Protein AF-A0A1W0XEK7-F1 (afdb_monomer_lite)

Radius of gyration: 34.39 Å; chains: 1; bounding box: 76×119×68 Å

pLDDT: mean 75.07, std 15.11, range [36.06, 97.31]

Sequence (317 aa):
MNHPKKLQPRLPEQSAALQQTMLQWLAVFLAIRNGERDEPGFDAKCADFSDILVDLIDTLPGPKHPASRFHRQRKEAKKTGQRKAEEQEKLDSHFKLEMTTDTVLEAAKDIRIDTSPGPDRVHIVKKKAIRDLSTEIEASIATLAVPPDKIPPLTNELSVHCSPVLKLREEKRKQEFDKWATIRQRGQGVELYQQCPAANGWIYNRHGLLSSEWITGLKMLTNSAAVLELQGRSGNGHLCRSQGFTEIVTLSHVLGKCLKGELHRNSRHDNVEKSIREALRKTGLEVDNEVHCSADIVAIDLGRDLLSIPPSVSRLT

Foldseek 3Di:
DDDPPDDDDDPVVLVVVVVVVVVVLVVVVVCCVPDDPPPVVVVVSVVVVVVVVVVVCVVDPPDPPVVVVVVVVVVVCVVCVVVVPVVVVVVVVVPPPPPDPVNVVVVVVPPPPPPDPDPDPPPPPPVPPPPPVVVVVVVLCVVLVPDPVQQDDCADPVRDGDDSVVSSVVVVVVVVLVVQLPPPAQNPPSVVCVVCVPVVVCLVPVPPHDPVRSVCVVCLNRLVPDALPPPPDDPPDQWDPDPPGRDGGGSCCCVPDVPVNVVVVVVVVVVVVVVVCVVCVVVVDDDDDDDPPPPPCPVPPVDPPVPPDDDDDDDDD

Organism: Hypsibius exemplaris (NCBI:txid2072580)

Structure (mmCIF, N/CA/C/O backbone):
data_AF-A0A1W0XEK7-F1
#
_entry.id   AF-A0A1W0XEK7-F1
#
loop_
_atom_site.group_PDB
_atom_site.id
_atom_site.type_symbol
_atom_site.label_atom_id
_atom_site.label_alt_id
_atom_site.label_comp_id
_atom_site.label_asym_id
_atom_site.label_entity_id
_atom_site.label_seq_id
_atom_site.pdbx_PDB_ins_code
_atom_site.Cartn_x
_atom_site.Cartn_y
_atom_site.Cartn_z
_atom_site.occupancy
_atom_site.B_iso_or_equiv
_atom_site.auth_seq_id
_atom_site.auth_comp_id
_atom_site.auth_asym_id
_atom_site.auth_atom_id
_atom_site.pdbx_PDB_model_num
ATOM 1 N N . MET A 1 1 ? 38.272 27.370 30.540 1.00 43.59 1 MET A N 1
ATOM 2 C CA . MET A 1 1 ? 38.309 28.414 29.493 1.00 43.59 1 MET A CA 1
ATOM 3 C C . MET A 1 1 ? 36.931 28.484 28.850 1.00 43.59 1 MET A C 1
ATOM 5 O O . MET A 1 1 ? 36.504 27.503 28.260 1.00 43.59 1 MET A O 1
ATOM 9 N N . ASN A 1 2 ? 36.195 29.579 29.055 1.00 43.81 2 ASN A N 1
ATOM 10 C CA . ASN A 1 2 ? 34.876 29.786 28.451 1.00 43.81 2 ASN A CA 1
ATOM 11 C C . ASN A 1 2 ? 35.068 30.264 27.009 1.00 43.81 2 ASN A C 1
ATOM 13 O O . ASN A 1 2 ? 35.557 31.371 26.798 1.00 43.81 2 ASN A O 1
ATOM 17 N N . HIS A 1 3 ? 34.686 29.448 26.025 1.00 40.97 3 HIS A N 1
ATOM 18 C CA . HIS A 1 3 ? 34.586 29.925 24.649 1.00 40.97 3 HIS A CA 1
ATOM 19 C C . HIS A 1 3 ? 33.439 30.944 24.563 1.00 40.97 3 HIS A C 1
ATOM 21 O O . HIS A 1 3 ? 32.311 30.610 24.943 1.00 40.97 3 HIS A O 1
ATOM 27 N N . PRO A 1 4 ? 33.686 32.178 24.089 1.00 53.81 4 PRO A N 1
ATOM 28 C CA . PRO A 1 4 ? 32.621 33.147 23.893 1.00 53.81 4 PRO A CA 1
ATOM 29 C C . PRO A 1 4 ? 31.639 32.587 22.860 1.00 53.81 4 PRO A C 1
ATOM 31 O O . PRO A 1 4 ? 31.996 32.345 21.706 1.00 53.81 4 PRO A O 1
ATOM 34 N N . LYS A 1 5 ? 30.393 32.344 23.284 1.00 52.56 5 LYS A N 1
ATOM 35 C CA . LYS A 1 5 ? 29.307 31.967 22.376 1.00 52.56 5 LYS A CA 1
ATOM 36 C C . LYS A 1 5 ? 29.094 33.127 21.405 1.00 52.56 5 LYS A C 1
ATOM 38 O O . LYS A 1 5 ? 28.602 34.177 21.813 1.00 52.56 5 LYS A O 1
ATOM 43 N N . LYS A 1 6 ? 29.463 32.942 20.132 1.00 56.28 6 LYS A N 1
ATOM 44 C CA . LYS A 1 6 ? 29.059 33.850 19.051 1.00 56.28 6 LYS A CA 1
ATOM 45 C C . LYS A 1 6 ? 27.531 33.926 19.068 1.00 56.28 6 LYS A C 1
ATOM 47 O O . LYS A 1 6 ? 26.860 32.910 18.889 1.00 56.28 6 LYS A O 1
ATOM 52 N N . LEU A 1 7 ? 26.994 35.108 19.359 1.00 45.88 7 LEU A N 1
ATOM 53 C CA . LEU A 1 7 ? 25.562 35.384 19.289 1.00 45.88 7 LEU A CA 1
ATOM 54 C C . LEU A 1 7 ? 25.112 35.140 17.846 1.00 45.88 7 LEU A C 1
ATOM 56 O O . LEU A 1 7 ? 25.574 35.821 16.934 1.00 45.88 7 LEU A O 1
ATOM 60 N N . GLN A 1 8 ? 24.258 34.137 17.636 1.00 59.84 8 GLN A N 1
ATOM 61 C CA . GLN A 1 8 ? 23.654 33.915 16.327 1.00 59.84 8 GLN A CA 1
ATOM 62 C C . GLN A 1 8 ? 22.723 35.097 15.995 1.00 59.84 8 GLN A C 1
ATOM 64 O O . GLN A 1 8 ? 22.008 35.564 16.890 1.00 59.84 8 GLN A O 1
ATOM 69 N N . PRO A 1 9 ? 22.728 35.593 14.742 1.00 57.84 9 PRO A N 1
ATOM 70 C CA . PRO A 1 9 ? 21.861 36.691 14.324 1.00 57.84 9 PRO A CA 1
ATOM 71 C C . PRO A 1 9 ? 20.384 36.330 14.510 1.00 57.84 9 PRO A C 1
ATOM 73 O O . PRO A 1 9 ? 20.007 35.154 14.501 1.00 57.84 9 PRO A O 1
ATOM 76 N N . ARG A 1 10 ? 19.532 37.339 14.726 1.00 64.38 10 ARG A N 1
ATOM 77 C CA . ARG A 1 10 ? 18.112 37.105 15.028 1.00 64.38 10 ARG A CA 1
ATOM 78 C C . ARG A 1 10 ? 17.419 36.525 13.787 1.00 64.38 10 ARG A C 1
ATOM 80 O O . ARG A 1 10 ? 17.658 36.977 12.674 1.00 64.38 10 ARG A O 1
ATOM 87 N N . LEU A 1 11 ? 16.510 35.564 13.985 1.00 68.25 11 LEU A N 1
ATOM 88 C CA . LEU A 1 11 ? 15.734 34.877 12.929 1.00 68.25 11 LEU A CA 1
ATOM 89 C C . LEU A 1 11 ? 15.219 35.774 11.771 1.00 68.25 11 LEU A C 1
ATOM 91 O O . LEU A 1 11 ? 15.276 35.333 10.625 1.00 68.25 11 LEU A O 1
ATOM 95 N N . PRO A 1 12 ? 14.725 37.007 12.016 1.00 73.06 12 PRO A N 1
ATOM 96 C CA . PRO A 1 12 ? 14.271 37.893 10.942 1.00 73.06 12 PRO A CA 1
ATOM 97 C C . PRO A 1 12 ? 15.395 38.364 10.005 1.00 73.06 12 PRO A C 1
ATOM 99 O O . PRO A 1 12 ? 15.174 38.491 8.805 1.00 73.06 12 PRO A O 1
ATOM 102 N N . GLU A 1 13 ? 16.603 38.582 10.529 1.00 75.50 13 GLU A N 1
ATOM 103 C CA . GLU A 1 13 ? 17.760 39.056 9.754 1.00 75.50 13 GLU A CA 1
ATOM 104 C C . GLU A 1 13 ? 18.292 37.954 8.829 1.00 75.50 13 GLU A C 1
ATOM 106 O O . GLU A 1 13 ? 18.609 38.213 7.670 1.00 75.50 13 GLU A O 1
ATOM 111 N N . GLN A 1 14 ? 18.300 36.702 9.304 1.00 78.62 14 GLN A N 1
ATOM 112 C CA . GLN A 1 14 ? 18.684 35.536 8.498 1.00 78.62 14 GLN A CA 1
ATOM 113 C C . GLN A 1 14 ? 17.730 35.321 7.314 1.00 78.62 14 GLN A C 1
ATOM 115 O O . GLN A 1 14 ? 18.163 34.996 6.210 1.00 78.62 14 GLN A O 1
ATOM 120 N N . SER A 1 15 ? 16.430 35.557 7.521 1.00 82.12 15 SER A N 1
ATOM 121 C CA . SER A 1 15 ? 15.425 35.429 6.461 1.00 82.12 15 SER A CA 1
ATOM 122 C C . SER A 1 15 ? 15.591 36.480 5.360 1.00 82.12 15 SER A C 1
ATOM 124 O O . SER A 1 15 ? 15.376 36.162 4.193 1.00 82.12 15 SER A O 1
ATOM 126 N N . ALA A 1 16 ? 15.955 37.718 5.709 1.00 87.06 16 ALA A N 1
ATOM 127 C CA . ALA A 1 16 ? 16.141 38.791 4.731 1.00 87.06 16 ALA A CA 1
ATOM 128 C C . ALA A 1 16 ? 17.399 38.571 3.876 1.00 87.06 16 ALA A C 1
ATOM 130 O O . ALA A 1 16 ? 17.344 38.704 2.654 1.00 87.06 16 ALA A O 1
ATOM 131 N N . ALA A 1 17 ? 18.507 38.161 4.505 1.00 87.00 17 ALA A N 1
ATOM 132 C CA . ALA A 1 17 ? 19.747 37.838 3.800 1.00 87.00 17 ALA A CA 1
ATOM 133 C C . ALA A 1 17 ? 19.546 36.687 2.801 1.00 87.00 17 ALA A C 1
ATOM 135 O O . ALA A 1 17 ? 19.917 36.805 1.636 1.00 87.00 17 ALA A O 1
ATOM 136 N N . LEU A 1 18 ? 18.862 35.618 3.222 1.00 88.50 18 LEU A N 1
ATOM 137 C CA . LEU A 1 18 ? 18.515 34.497 2.350 1.00 88.50 18 LEU A CA 1
ATOM 138 C C . LEU A 1 18 ? 17.671 34.935 1.146 1.00 88.50 18 LEU A C 1
ATOM 140 O O . LEU A 1 18 ? 17.948 34.543 0.013 1.00 88.50 18 LEU A O 1
ATOM 144 N N . GLN A 1 19 ? 16.630 35.739 1.383 1.00 89.88 19 GLN A N 1
ATOM 145 C CA . GLN A 1 19 ? 15.774 36.247 0.309 1.00 89.88 19 GLN A CA 1
ATOM 146 C C . GLN A 1 19 ? 16.577 37.061 -0.707 1.00 89.88 19 GLN A C 1
ATOM 148 O O . GLN A 1 19 ? 16.390 36.891 -1.911 1.00 89.88 19 GLN A O 1
ATOM 153 N N . GLN A 1 20 ? 17.505 37.893 -0.235 1.00 93.75 20 GLN A N 1
ATOM 154 C CA . GLN A 1 20 ? 18.387 38.664 -1.103 1.00 93.75 20 GLN A CA 1
ATOM 155 C C . GLN A 1 20 ? 19.294 37.756 -1.947 1.00 93.75 20 GLN A C 1
ATOM 157 O O . GLN A 1 20 ? 19.396 37.965 -3.155 1.00 93.75 20 GLN A O 1
ATOM 162 N N . THR A 1 21 ? 19.886 36.714 -1.355 1.00 93.44 21 THR A N 1
ATOM 163 C CA . THR A 1 21 ? 20.699 35.725 -2.083 1.00 93.44 21 THR A CA 1
ATOM 164 C C . THR A 1 21 ? 19.886 34.997 -3.157 1.00 93.44 21 THR A C 1
ATOM 166 O O . THR A 1 21 ? 20.348 34.852 -4.287 1.00 93.44 21 THR A O 1
ATOM 169 N N . MET A 1 22 ? 18.649 34.585 -2.860 1.00 94.00 22 MET A N 1
ATOM 170 C CA . MET A 1 22 ? 17.784 33.918 -3.846 1.00 94.00 22 MET A CA 1
ATOM 171 C C . MET A 1 22 ? 17.390 34.845 -5.004 1.00 94.00 22 MET A C 1
ATOM 173 O O . MET A 1 22 ? 17.360 34.415 -6.156 1.00 94.00 22 MET A O 1
ATOM 177 N N . LEU A 1 23 ? 17.130 36.127 -4.725 1.00 94.06 23 LEU A N 1
ATOM 178 C CA . LEU A 1 23 ? 16.836 37.121 -5.762 1.00 94.06 23 LEU A CA 1
ATOM 179 C C . LEU A 1 23 ? 18.042 37.387 -6.673 1.00 94.06 23 LEU A C 1
ATOM 181 O O . LEU A 1 23 ? 17.865 37.554 -7.880 1.00 94.06 23 LEU A O 1
ATOM 185 N N . GLN A 1 24 ? 19.260 37.385 -6.124 1.00 94.50 24 GLN A N 1
ATOM 186 C CA . GLN A 1 24 ? 20.486 37.503 -6.918 1.00 94.50 24 GLN A CA 1
ATOM 187 C C . GLN A 1 24 ? 20.640 36.324 -7.886 1.00 94.50 24 GLN A C 1
ATOM 189 O O . GLN A 1 24 ? 20.859 36.539 -9.076 1.00 94.50 24 GLN A O 1
ATOM 194 N N . TRP A 1 25 ? 20.444 35.089 -7.415 1.00 94.81 25 TRP A N 1
ATOM 195 C CA . TRP A 1 25 ? 20.506 33.899 -8.271 1.00 94.81 25 TRP A CA 1
ATOM 196 C C . TRP A 1 25 ? 19.419 33.875 -9.343 1.00 94.81 25 TRP A C 1
ATOM 198 O O . TRP A 1 25 ? 19.691 33.533 -10.492 1.00 94.81 25 TRP A O 1
ATOM 208 N N . LEU A 1 26 ? 18.205 34.316 -9.011 1.00 94.06 26 LEU A N 1
ATOM 209 C CA . LEU A 1 26 ? 17.139 34.473 -9.997 1.00 94.06 26 LEU A CA 1
ATOM 210 C C . LEU A 1 26 ? 17.545 35.441 -11.119 1.00 94.06 26 LEU A C 1
ATOM 212 O O . LEU A 1 26 ? 17.323 35.142 -12.291 1.00 94.06 26 LEU A O 1
ATOM 216 N N . ALA A 1 27 ? 18.163 36.576 -10.780 1.00 94.19 27 ALA A N 1
ATOM 217 C CA . ALA A 1 27 ? 18.651 37.529 -11.773 1.00 94.19 27 ALA A CA 1
ATOM 218 C C . ALA A 1 27 ? 19.738 36.917 -12.677 1.00 94.19 27 ALA A C 1
ATOM 220 O O . ALA A 1 27 ? 19.690 37.115 -13.890 1.00 94.19 27 ALA A O 1
ATOM 221 N N . VAL A 1 28 ? 20.658 36.123 -12.113 1.00 93.75 28 VAL A N 1
ATOM 222 C CA . VAL A 1 28 ? 21.690 35.392 -12.874 1.00 93.75 28 VAL A CA 1
ATOM 223 C C . VAL A 1 28 ? 21.052 34.432 -13.883 1.00 93.75 28 VAL A C 1
ATOM 225 O O . VAL A 1 28 ? 21.372 34.489 -15.069 1.00 93.75 28 VAL A O 1
ATOM 228 N N . PHE A 1 29 ? 20.097 33.600 -13.459 1.00 94.50 29 PHE A N 1
ATOM 229 C CA . PHE A 1 29 ? 19.440 32.651 -14.365 1.00 94.50 29 PHE A CA 1
ATOM 230 C C . PHE A 1 29 ? 18.568 33.337 -15.422 1.00 94.50 29 PHE A C 1
ATOM 232 O O . PHE A 1 29 ? 18.502 32.873 -16.561 1.00 94.50 29 PHE A O 1
ATOM 239 N N . LEU A 1 30 ? 17.929 34.462 -15.089 1.00 92.62 30 LEU A N 1
ATOM 240 C CA . LEU A 1 30 ? 17.187 35.261 -16.066 1.00 92.62 30 LEU A CA 1
ATOM 241 C C . LEU A 1 30 ? 18.111 35.908 -17.103 1.00 92.62 30 LEU A C 1
ATOM 243 O O . LEU A 1 30 ? 17.742 35.957 -18.275 1.00 92.62 30 LEU A O 1
ATOM 247 N N . ALA A 1 31 ? 19.298 36.369 -16.702 1.00 92.12 31 ALA A N 1
ATOM 248 C CA . ALA A 1 31 ? 20.290 36.911 -17.624 1.00 92.12 31 ALA A CA 1
ATOM 249 C C . ALA A 1 31 ? 20.783 35.840 -18.610 1.00 92.12 31 ALA A C 1
ATOM 251 O O . ALA A 1 31 ? 20.798 36.097 -19.810 1.00 92.12 31 ALA A O 1
ATOM 252 N N . ILE A 1 32 ? 21.081 34.626 -18.129 1.00 91.44 32 ILE A N 1
ATOM 253 C CA . ILE A 1 32 ? 21.475 33.496 -18.990 1.00 91.44 32 ILE A CA 1
ATOM 254 C C . ILE A 1 32 ? 20.337 33.119 -19.945 1.00 91.44 32 ILE A C 1
ATOM 256 O O . ILE A 1 32 ? 20.557 32.948 -21.139 1.00 91.44 32 ILE A O 1
ATOM 260 N N . ARG A 1 33 ? 19.097 33.049 -19.443 1.00 90.81 33 ARG A N 1
ATOM 261 C CA . ARG A 1 33 ? 17.920 32.722 -20.262 1.00 90.81 33 ARG A CA 1
ATOM 262 C C . ARG A 1 33 ? 17.683 33.729 -21.390 1.00 90.81 33 ARG A C 1
ATOM 264 O O . ARG A 1 33 ? 17.186 33.346 -22.445 1.00 90.81 33 ARG A O 1
ATOM 271 N N . ASN A 1 34 ? 17.965 35.005 -21.138 1.00 92.25 34 ASN A N 1
ATOM 272 C CA . ASN A 1 34 ? 17.708 36.092 -22.080 1.00 92.25 34 ASN A CA 1
ATOM 273 C C . ASN A 1 34 ? 18.925 36.420 -22.979 1.00 92.25 34 ASN A C 1
ATOM 275 O O . ASN A 1 34 ? 18.784 37.252 -23.873 1.00 92.25 34 ASN A O 1
ATOM 279 N N . GLY A 1 35 ? 20.098 35.821 -22.736 1.00 91.25 35 GLY A N 1
ATOM 280 C CA . GLY A 1 35 ? 21.327 36.014 -23.517 1.00 91.25 35 GLY A CA 1
ATOM 281 C C . GLY A 1 35 ? 21.533 34.974 -24.627 1.00 91.25 35 GLY A C 1
ATOM 282 O O . GLY A 1 35 ? 20.675 34.128 -24.879 1.00 91.25 35 GLY A O 1
ATOM 283 N N . GLU A 1 36 ? 22.689 35.030 -25.301 1.00 78.44 36 GLU A N 1
ATOM 284 C CA . GLU A 1 36 ? 23.139 33.939 -26.180 1.00 78.44 36 GLU A CA 1
ATOM 285 C C . GLU A 1 36 ? 23.401 32.671 -25.351 1.00 78.44 36 GLU A C 1
ATOM 287 O O . GLU A 1 36 ? 23.914 32.746 -24.233 1.00 78.44 36 GLU A O 1
ATOM 292 N N . ARG A 1 37 ? 23.019 31.498 -25.877 1.00 80.19 37 ARG A N 1
ATOM 293 C CA . ARG A 1 37 ? 23.151 30.222 -25.157 1.00 80.19 37 ARG A CA 1
ATOM 294 C C . ARG A 1 37 ? 24.620 29.842 -24.962 1.00 80.19 37 ARG A C 1
ATOM 296 O O . ARG A 1 37 ? 25.245 29.300 -25.869 1.00 80.19 37 ARG A O 1
ATOM 303 N N . ASP A 1 38 ? 25.113 30.053 -23.750 1.00 89.56 38 ASP A N 1
ATOM 304 C CA . ASP A 1 38 ? 26.373 29.514 -23.237 1.00 89.56 38 ASP A CA 1
ATOM 305 C C . ASP A 1 38 ? 26.075 28.324 -22.308 1.00 89.56 38 ASP A C 1
ATOM 307 O O . ASP A 1 38 ? 25.922 28.478 -21.095 1.00 89.56 38 ASP A O 1
ATOM 311 N N . GLU A 1 39 ? 25.911 27.135 -22.897 1.00 85.50 39 GLU A N 1
ATOM 312 C CA . GLU A 1 39 ? 25.608 25.897 -22.155 1.00 85.50 39 GLU A CA 1
ATOM 313 C C . GLU A 1 39 ? 26.704 25.567 -21.106 1.00 85.50 39 GLU A C 1
ATOM 315 O O . GLU A 1 39 ? 26.348 25.319 -19.953 1.00 85.50 39 GLU A O 1
ATOM 320 N N . PRO A 1 40 ? 28.024 25.658 -21.408 1.00 89.00 40 PRO A N 1
ATOM 321 C CA . PRO A 1 40 ? 29.069 25.471 -20.393 1.00 89.00 40 PRO A CA 1
ATOM 322 C C . PRO A 1 40 ? 28.999 26.478 -19.235 1.00 89.00 40 PRO A C 1
ATOM 324 O O . PRO A 1 40 ? 29.203 26.110 -18.075 1.00 89.00 40 PRO A O 1
ATOM 327 N N . GLY A 1 41 ? 28.704 27.749 -19.531 1.00 91.50 41 GLY A N 1
ATOM 328 C CA . GLY A 1 41 ? 28.530 28.783 -18.511 1.00 91.50 41 GLY A CA 1
ATOM 329 C C . GLY A 1 41 ? 27.314 28.539 -17.614 1.00 91.50 41 GLY A C 1
ATOM 330 O O . GLY A 1 41 ? 27.369 28.805 -16.409 1.00 91.50 41 GLY A O 1
ATOM 331 N N . PHE A 1 42 ? 26.231 27.990 -18.171 1.00 92.50 42 PHE A N 1
ATOM 332 C CA . PHE A 1 42 ? 25.038 27.617 -17.414 1.00 92.50 42 PHE A CA 1
ATOM 333 C C . PHE A 1 42 ? 25.319 26.485 -16.422 1.00 92.50 42 PHE A C 1
ATOM 335 O O . PHE A 1 42 ? 25.001 26.628 -15.239 1.00 92.50 42 PHE A O 1
ATOM 342 N N . ASP A 1 43 ? 25.976 25.413 -16.865 1.00 91.62 43 ASP A N 1
ATOM 343 C CA . ASP A 1 43 ? 26.290 24.264 -16.010 1.00 91.62 43 ASP A CA 1
ATOM 344 C C . ASP A 1 43 ? 27.182 24.659 -14.825 1.00 91.62 43 ASP A C 1
ATOM 346 O O . ASP A 1 43 ? 26.916 24.271 -13.683 1.00 91.62 43 ASP A O 1
ATOM 350 N N . ALA A 1 44 ? 28.189 25.508 -15.062 1.00 94.88 44 ALA A N 1
ATOM 351 C CA . ALA A 1 44 ? 29.032 26.049 -13.998 1.00 94.88 44 ALA A CA 1
ATOM 352 C C . ALA A 1 44 ? 28.216 26.854 -12.968 1.00 94.88 44 ALA A C 1
ATOM 354 O O . ALA A 1 44 ? 28.423 26.720 -11.763 1.00 94.88 44 ALA A O 1
ATOM 355 N N . LYS A 1 45 ? 27.231 27.645 -13.416 1.00 95.38 45 LYS A N 1
ATOM 356 C CA . LYS A 1 45 ? 26.353 28.410 -12.515 1.00 95.38 45 LYS A CA 1
ATOM 357 C C . LYS A 1 45 ? 25.344 27.545 -11.772 1.00 95.38 45 LYS A C 1
ATOM 359 O O . LYS A 1 45 ? 24.993 27.872 -10.639 1.00 95.38 45 LYS A O 1
ATOM 364 N N . CYS A 1 46 ? 24.902 26.439 -12.361 1.00 94.62 46 CYS A N 1
ATOM 365 C CA . CYS A 1 46 ? 24.103 25.441 -11.659 1.00 94.62 46 CYS A CA 1
ATOM 366 C C . CYS A 1 46 ? 24.899 24.750 -10.546 1.00 94.62 46 CYS A C 1
ATOM 368 O O . CYS A 1 46 ? 24.343 24.538 -9.467 1.00 94.62 46 CYS A O 1
ATOM 370 N N . ALA A 1 47 ? 26.181 24.450 -10.776 1.00 94.00 47 ALA A N 1
ATOM 371 C CA . ALA A 1 47 ? 27.065 23.908 -9.746 1.00 94.00 47 ALA A CA 1
ATOM 372 C C . ALA A 1 47 ? 27.258 24.906 -8.589 1.00 94.00 47 ALA A C 1
ATOM 374 O O . ALA A 1 47 ? 26.941 24.567 -7.450 1.00 94.00 47 ALA A O 1
ATOM 375 N N . ASP A 1 48 ? 27.629 26.158 -8.893 1.00 95.88 48 ASP A N 1
ATOM 376 C CA . ASP A 1 48 ? 27.776 27.231 -7.895 1.00 95.88 48 ASP A CA 1
ATOM 377 C C . ASP A 1 48 ? 26.497 27.403 -7.043 1.00 95.88 48 ASP A C 1
ATOM 379 O O . ASP A 1 48 ? 26.545 27.568 -5.821 1.00 95.88 48 ASP A O 1
ATOM 383 N N . PHE A 1 49 ? 25.323 27.368 -7.685 1.00 96.12 49 PHE A N 1
ATOM 384 C CA . PHE A 1 49 ? 24.041 27.494 -6.994 1.00 96.12 49 PHE A CA 1
ATOM 385 C C . PHE A 1 49 ? 23.748 26.290 -6.092 1.00 96.12 49 PHE A C 1
ATOM 387 O O . PHE A 1 49 ? 23.239 26.462 -4.983 1.00 96.12 49 PHE A O 1
ATOM 394 N N . SER A 1 50 ? 24.073 25.079 -6.549 1.00 93.81 50 SER A N 1
ATOM 395 C CA . SER A 1 50 ? 23.900 23.855 -5.767 1.00 93.81 50 SER A CA 1
ATOM 396 C C . SER A 1 50 ? 24.744 23.877 -4.493 1.00 93.81 50 SER A C 1
ATOM 398 O O . SER A 1 50 ? 24.223 23.549 -3.427 1.00 93.81 50 SER A O 1
ATOM 400 N N . ASP A 1 51 ? 26.001 24.310 -4.575 1.00 92.56 51 ASP A N 1
ATOM 401 C CA . ASP A 1 51 ? 26.890 24.405 -3.411 1.00 92.56 51 ASP A CA 1
ATOM 402 C C . ASP A 1 51 ? 26.335 25.384 -2.366 1.00 92.56 51 ASP A C 1
ATOM 404 O O . ASP A 1 51 ? 26.250 25.068 -1.178 1.00 92.56 51 ASP A O 1
ATOM 408 N N . ILE A 1 52 ? 25.812 26.529 -2.816 1.00 93.12 52 ILE A N 1
ATOM 409 C CA . ILE A 1 52 ? 25.147 27.496 -1.933 1.00 93.12 52 ILE A CA 1
ATOM 410 C C . ILE A 1 52 ? 23.881 26.911 -1.301 1.00 93.12 52 ILE A C 1
ATOM 412 O O . ILE A 1 52 ? 23.596 27.190 -0.138 1.00 93.12 52 ILE A O 1
ATOM 416 N N . LEU A 1 53 ? 23.099 26.104 -2.025 1.00 88.00 53 LEU A N 1
ATOM 417 C CA . LEU A 1 53 ? 21.922 25.453 -1.444 1.00 88.00 53 LEU A CA 1
ATOM 418 C C . LEU A 1 53 ? 22.299 24.456 -0.345 1.00 88.00 53 LEU A C 1
ATOM 420 O O . LEU A 1 53 ? 21.578 24.373 0.650 1.00 88.00 53 LEU A O 1
ATOM 424 N N . VAL A 1 54 ? 23.410 23.733 -0.499 1.00 87.12 54 VAL A N 1
ATOM 425 C CA . VAL A 1 54 ? 23.921 22.820 0.532 1.00 87.12 54 VAL A CA 1
ATOM 426 C C . VAL A 1 54 ? 24.296 23.598 1.792 1.00 87.12 54 VAL A C 1
ATOM 428 O O . VAL A 1 54 ? 23.801 23.266 2.869 1.00 87.12 54 VAL A O 1
ATOM 431 N N . ASP A 1 55 ? 25.048 24.691 1.653 1.00 86.19 55 ASP A N 1
ATOM 432 C CA . ASP A 1 55 ? 25.406 25.558 2.784 1.00 86.19 55 ASP A CA 1
ATOM 433 C C . ASP A 1 55 ? 24.166 26.185 3.444 1.00 86.19 55 ASP A C 1
ATOM 435 O O . ASP A 1 55 ? 24.078 26.333 4.667 1.00 86.19 55 ASP A O 1
ATOM 439 N N . LEU A 1 56 ? 23.158 26.536 2.641 1.00 84.62 56 LEU A N 1
ATOM 440 C CA . LEU A 1 56 ? 21.923 27.126 3.140 1.00 84.62 56 LEU A CA 1
ATOM 441 C C . LEU A 1 56 ? 21.059 26.129 3.914 1.00 84.62 56 LEU A C 1
ATOM 443 O O . LEU A 1 56 ? 20.437 26.539 4.894 1.00 84.62 56 LEU A O 1
ATOM 447 N N . ILE A 1 57 ? 21.032 24.846 3.542 1.00 80.44 57 ILE A N 1
ATOM 448 C CA . ILE A 1 57 ? 20.254 23.814 4.252 1.00 80.44 57 ILE A CA 1
ATOM 449 C C . ILE A 1 57 ? 20.626 23.762 5.740 1.00 80.44 57 ILE A C 1
ATOM 451 O O . ILE A 1 57 ? 19.730 23.642 6.579 1.00 80.44 57 ILE A O 1
ATOM 455 N N . ASP A 1 58 ? 21.905 23.939 6.068 1.00 76.06 58 ASP A N 1
ATOM 456 C CA . ASP A 1 58 ? 22.393 23.915 7.451 1.00 76.06 58 ASP A CA 1
ATOM 457 C C . ASP A 1 58 ? 22.100 25.213 8.224 1.00 76.06 58 ASP A C 1
ATOM 459 O O . ASP A 1 58 ? 22.049 25.215 9.458 1.00 76.06 58 ASP A O 1
ATOM 463 N N . THR A 1 59 ? 21.873 26.325 7.519 1.00 76.44 59 THR A N 1
ATOM 464 C CA . THR A 1 59 ? 21.530 27.627 8.127 1.00 76.44 59 THR A CA 1
ATOM 465 C C . THR A 1 59 ? 20.029 27.856 8.263 1.00 76.44 59 THR A C 1
ATOM 467 O O . THR A 1 59 ? 19.592 28.662 9.091 1.00 76.44 59 THR A O 1
ATOM 470 N N . LEU A 1 60 ? 19.220 27.148 7.474 1.00 76.12 60 LEU A N 1
ATOM 471 C CA . LEU A 1 60 ? 17.775 27.245 7.546 1.00 76.12 60 LEU A CA 1
ATOM 472 C C . LEU A 1 60 ? 17.280 26.672 8.878 1.00 76.12 60 LEU A C 1
ATOM 474 O O . LEU A 1 60 ? 17.725 25.606 9.308 1.00 76.12 60 LEU A O 1
ATOM 478 N N . PRO A 1 61 ? 16.311 27.328 9.544 1.00 72.25 61 PRO A N 1
ATOM 479 C CA . PRO A 1 61 ? 15.659 26.727 10.691 1.00 72.25 61 PRO A CA 1
ATOM 480 C C . PRO A 1 61 ? 14.989 25.441 10.210 1.00 72.25 61 PRO A C 1
ATOM 482 O O . PRO A 1 61 ? 13.973 25.488 9.512 1.00 72.25 61 PRO A O 1
ATOM 485 N N . GLY A 1 62 ? 15.590 24.300 10.563 1.00 68.06 62 GLY A N 1
ATOM 486 C CA . GLY A 1 62 ? 15.126 22.990 10.133 1.00 68.06 62 GLY A CA 1
ATOM 487 C C . GLY A 1 62 ? 13.622 22.833 10.374 1.00 68.06 62 GLY A C 1
ATOM 488 O O . GLY A 1 62 ? 13.072 23.453 11.299 1.00 68.06 62 GLY A O 1
ATOM 489 N N . PRO A 1 63 ? 12.926 22.030 9.550 1.00 62.53 63 PRO A N 1
ATOM 490 C CA . PRO A 1 63 ? 11.485 21.865 9.648 1.00 62.53 63 PRO A CA 1
ATOM 491 C C . PRO A 1 63 ? 11.125 21.554 11.097 1.00 62.53 63 PRO A C 1
ATOM 493 O O . PRO A 1 63 ? 11.556 20.541 11.652 1.00 62.53 63 PRO A O 1
ATOM 496 N N . LYS A 1 64 ? 10.375 22.467 11.736 1.00 59.41 64 LYS A N 1
ATOM 497 C CA . LYS A 1 64 ? 9.970 22.306 13.135 1.00 59.41 64 LYS A CA 1
ATOM 498 C C . LYS A 1 64 ? 9.358 20.924 13.261 1.00 59.41 64 LYS A C 1
ATOM 500 O O . LYS A 1 64 ? 8.329 20.665 12.635 1.00 59.41 64 LYS A O 1
ATOM 505 N N . HIS A 1 65 ? 10.008 20.053 14.037 1.00 52.94 65 HIS A N 1
ATOM 506 C CA . HIS A 1 65 ? 9.637 18.647 14.134 1.00 52.94 65 HIS A CA 1
ATOM 507 C C . HIS A 1 65 ? 8.112 18.551 14.294 1.00 52.94 65 HIS A C 1
ATOM 509 O O . HIS A 1 65 ? 7.584 19.214 15.198 1.00 52.94 65 HIS A O 1
ATOM 515 N N . PRO A 1 66 ? 7.387 17.790 13.451 1.00 60.78 66 PRO A N 1
ATOM 516 C CA . PRO A 1 66 ? 5.925 17.812 13.421 1.00 60.78 66 PRO A CA 1
ATOM 517 C C . PRO A 1 66 ? 5.327 17.590 14.813 1.00 60.78 66 PRO A C 1
ATOM 519 O O . PRO A 1 66 ? 4.354 18.237 15.193 1.00 60.78 66 PRO A O 1
ATOM 522 N N . ALA A 1 67 ? 5.978 16.752 15.628 1.00 62.16 67 ALA A N 1
ATOM 523 C CA . ALA A 1 67 ? 5.572 16.517 17.011 1.00 62.16 67 ALA A CA 1
ATOM 524 C C . ALA A 1 67 ? 5.586 17.777 17.891 1.00 62.16 67 ALA A C 1
ATOM 526 O O . ALA A 1 67 ? 4.729 17.891 18.754 1.00 62.16 67 ALA A O 1
ATOM 527 N N . SER A 1 68 ? 6.484 18.745 17.676 1.00 63.19 68 SER A N 1
ATOM 528 C CA . SER A 1 68 ? 6.476 20.018 18.414 1.00 63.19 68 SER A CA 1
ATOM 529 C C . SER A 1 68 ? 5.257 20.872 18.053 1.00 63.19 68 SER A C 1
ATOM 531 O O . SER A 1 68 ? 4.619 21.435 18.941 1.00 63.19 68 SER A O 1
ATOM 533 N N . ARG A 1 69 ? 4.865 20.892 16.769 1.00 67.81 69 ARG A N 1
ATOM 534 C CA . ARG A 1 69 ? 3.646 21.560 16.292 1.00 67.81 69 ARG A CA 1
ATOM 535 C C . ARG A 1 69 ? 2.408 20.896 16.886 1.00 67.81 69 ARG A C 1
ATOM 537 O O . ARG A 1 69 ? 1.587 21.593 17.471 1.00 67.81 69 ARG A O 1
ATOM 544 N N . PHE A 1 70 ? 2.305 19.568 16.818 1.00 68.69 70 PHE A N 1
ATOM 545 C CA . PHE A 1 70 ? 1.181 18.831 17.408 1.00 68.69 70 PHE A CA 1
ATOM 546 C C . PHE A 1 70 ? 1.158 18.920 18.938 1.00 68.69 70 PHE A C 1
ATOM 548 O O . PHE A 1 70 ? 0.087 19.002 19.532 1.00 68.69 70 PHE A O 1
ATOM 555 N N . HIS A 1 71 ? 2.315 18.961 19.600 1.00 71.31 71 HIS A N 1
ATOM 556 C CA . HIS A 1 71 ? 2.400 19.168 21.043 1.00 71.31 71 HIS A CA 1
ATOM 557 C C . HIS A 1 71 ? 1.940 20.581 21.424 1.00 71.31 71 HIS A C 1
ATOM 559 O O . HIS A 1 71 ? 1.200 20.736 22.401 1.00 71.31 71 HIS A O 1
ATOM 565 N N . ARG A 1 72 ? 2.337 21.607 20.662 1.00 74.38 72 ARG A N 1
ATOM 566 C CA . ARG A 1 72 ? 1.882 22.985 20.877 1.00 74.38 72 ARG A CA 1
ATOM 567 C C . ARG A 1 72 ? 0.379 23.103 20.645 1.00 74.38 72 ARG A C 1
ATOM 569 O O . ARG A 1 72 ? -0.317 23.572 21.535 1.00 74.38 72 ARG A O 1
ATOM 576 N N . GLN A 1 73 ? -0.124 22.542 19.545 1.00 74.62 73 GLN A N 1
ATOM 577 C CA . GLN A 1 73 ? -1.555 22.475 19.239 1.00 74.62 73 GLN A CA 1
ATOM 578 C C . GLN A 1 73 ? -2.347 21.715 20.309 1.00 74.62 73 GLN A C 1
ATOM 580 O O . GLN A 1 73 ? -3.423 22.155 20.683 1.00 74.62 73 GLN A O 1
ATOM 585 N N . ARG A 1 74 ? -1.821 20.619 20.876 1.00 74.81 74 ARG A N 1
ATOM 586 C CA . ARG A 1 74 ? -2.460 19.918 22.007 1.00 74.81 74 ARG A CA 1
ATOM 587 C C . ARG A 1 74 ? -2.458 20.751 23.289 1.00 74.81 74 ARG A C 1
ATOM 589 O O . ARG A 1 74 ? -3.426 20.695 24.040 1.00 74.81 74 ARG A O 1
ATOM 596 N N . LYS A 1 75 ? -1.393 21.513 23.561 1.00 75.94 75 LYS A N 1
ATOM 597 C CA . LYS A 1 75 ? -1.333 22.431 24.714 1.00 75.94 75 LYS A CA 1
ATOM 598 C C . LYS A 1 75 ? -2.297 23.610 24.550 1.00 75.94 75 LYS A C 1
ATOM 600 O O . LYS A 1 75 ? -2.961 23.974 25.514 1.00 75.94 75 LYS A O 1
ATOM 605 N N . GLU A 1 76 ? -2.393 24.167 23.347 1.00 73.44 76 GLU A N 1
ATOM 606 C CA . GLU A 1 76 ? -3.336 25.233 22.997 1.00 73.44 76 GLU A CA 1
ATOM 607 C C . GLU A 1 76 ? -4.782 24.707 23.050 1.00 73.44 76 GLU A C 1
ATOM 609 O O . GLU A 1 76 ? -5.602 25.277 23.758 1.00 73.44 76 GLU A O 1
ATOM 614 N N . ALA A 1 77 ? -5.070 23.542 22.459 1.00 68.62 77 ALA A N 1
ATOM 615 C CA . ALA A 1 77 ? -6.392 22.911 22.492 1.00 68.62 77 ALA A CA 1
ATOM 616 C C . ALA A 1 77 ? -6.853 22.525 23.908 1.00 68.62 77 ALA A C 1
ATOM 618 O O . ALA A 1 77 ? -8.039 22.631 24.207 1.00 68.62 77 ALA A O 1
ATOM 619 N N . LYS A 1 78 ? -5.935 22.133 24.806 1.00 68.00 78 LYS A N 1
ATOM 620 C CA . LYS A 1 78 ? -6.255 21.916 26.228 1.00 68.00 78 LYS A CA 1
ATOM 621 C C . LYS A 1 78 ? -6.648 23.208 26.953 1.00 68.00 78 LYS A C 1
ATOM 623 O O . LYS A 1 78 ? -7.451 23.138 27.873 1.00 68.00 78 LYS A O 1
ATOM 628 N N . LYS A 1 79 ? -6.129 24.371 26.540 1.00 61.69 79 LYS A N 1
ATOM 629 C CA . LYS A 1 79 ? -6.563 25.677 27.067 1.00 61.69 79 LYS A CA 1
ATOM 630 C C . LYS A 1 79 ? -7.918 26.117 26.503 1.00 61.69 79 LYS A C 1
ATOM 632 O O . LYS A 1 79 ? -8.655 26.804 27.195 1.00 61.69 79 LYS A O 1
ATOM 637 N N . THR A 1 80 ? -8.257 25.720 25.277 1.00 55.31 80 THR A N 1
ATOM 638 C CA . THR A 1 80 ? -9.520 26.100 24.613 1.00 55.31 80 THR A CA 1
ATOM 639 C C . THR A 1 80 ? -10.665 25.103 24.843 1.00 55.31 80 THR A C 1
ATOM 641 O O . THR A 1 80 ? -11.798 25.375 24.460 1.00 55.31 80 THR A O 1
ATOM 644 N N . GLY A 1 81 ? -10.396 23.950 25.466 1.00 52.69 81 GLY A N 1
ATOM 645 C CA . GLY A 1 81 ? -11.341 22.833 25.599 1.00 52.69 81 GLY A CA 1
ATOM 646 C C . GLY A 1 81 ? -12.634 23.131 26.368 1.00 52.69 81 GLY A C 1
ATOM 647 O O . GLY A 1 81 ? -13.617 22.439 26.145 1.00 52.69 81 GLY A O 1
ATOM 648 N N . GLN A 1 82 ? -12.679 24.175 27.201 1.00 53.25 82 GLN A N 1
ATOM 649 C CA . GLN A 1 82 ? -13.913 24.596 27.882 1.00 53.25 82 GLN A CA 1
ATOM 650 C C . GLN A 1 82 ? -14.840 25.477 27.025 1.00 53.25 82 GLN A C 1
ATOM 652 O O . GLN A 1 82 ? -15.990 25.652 27.397 1.00 53.25 82 GLN A O 1
ATOM 657 N N . ARG A 1 83 ? -14.391 25.999 25.871 1.00 52.47 83 ARG A N 1
ATOM 658 C CA . ARG A 1 83 ? -15.218 26.854 24.990 1.00 52.47 83 ARG A CA 1
ATOM 659 C C . ARG A 1 83 ? -15.950 26.107 23.867 1.00 52.47 83 ARG A C 1
ATOM 661 O O . ARG A 1 83 ? -16.803 26.692 23.217 1.00 52.47 83 ARG A O 1
ATOM 668 N N . LYS A 1 84 ? -15.626 24.833 23.618 1.00 58.62 84 LYS A N 1
ATOM 669 C CA . LYS A 1 84 ? -16.018 24.150 22.371 1.00 58.62 84 LYS A CA 1
ATOM 670 C C . LYS A 1 84 ? -17.401 23.501 22.354 1.00 58.62 84 LYS A C 1
ATOM 672 O O . LYS A 1 84 ? -17.873 23.222 21.264 1.00 58.62 84 LYS A O 1
ATOM 677 N N . ALA A 1 85 ? -18.046 23.258 23.494 1.00 64.69 85 ALA A N 1
ATOM 678 C CA . ALA A 1 85 ? -19.369 22.624 23.480 1.00 64.69 85 ALA A CA 1
ATOM 679 C C . ALA A 1 85 ? -20.437 23.566 22.889 1.00 64.69 85 ALA A C 1
ATOM 681 O O . ALA A 1 85 ? -21.107 23.198 21.932 1.00 64.69 85 ALA A O 1
ATOM 682 N N . GLU A 1 86 ? -20.502 24.814 23.365 1.00 67.38 86 GLU A N 1
ATOM 683 C CA . GLU A 1 86 ? -21.459 25.819 22.866 1.00 67.38 86 GLU A CA 1
ATOM 684 C C . GLU A 1 86 ? -21.153 26.284 21.434 1.00 67.38 86 GLU A C 1
ATOM 686 O O . GLU A 1 86 ? -22.054 26.605 20.661 1.00 67.38 86 GLU A O 1
ATOM 691 N N . GLU A 1 87 ? -19.872 26.339 21.060 1.00 69.19 87 GLU A N 1
ATOM 692 C CA . GLU A 1 87 ? -19.461 26.767 19.719 1.00 69.19 87 GLU A CA 1
ATOM 693 C C . GLU A 1 87 ? -19.722 25.669 18.675 1.00 69.19 87 GLU A C 1
ATOM 695 O O . GLU A 1 87 ? -20.127 25.974 17.555 1.00 69.19 87 GLU A O 1
ATOM 700 N N . GLN A 1 88 ? -19.570 24.395 19.061 1.00 65.19 88 GLN A N 1
ATOM 701 C CA . GLN A 1 88 ? -19.925 23.256 18.216 1.00 65.19 88 GLN A CA 1
ATOM 702 C C . GLN A 1 88 ? -21.446 23.135 18.056 1.00 65.19 88 GLN A C 1
ATOM 704 O O . GLN A 1 88 ? -21.906 22.936 16.942 1.00 65.19 88 GLN A O 1
ATOM 709 N N . GLU A 1 89 ? -22.234 23.364 19.110 1.00 74.12 89 GLU A N 1
ATOM 710 C CA . GLU A 1 89 ? -23.704 23.379 19.025 1.00 74.12 89 GLU A CA 1
ATOM 711 C C . GLU A 1 89 ? -24.228 24.521 18.125 1.00 74.12 89 GLU A C 1
ATOM 713 O O . GLU A 1 89 ? -25.176 24.348 17.351 1.00 74.12 89 GLU A O 1
ATOM 718 N N . LYS A 1 90 ? -23.560 25.684 18.133 1.00 78.44 90 LYS A N 1
ATOM 719 C CA . LYS A 1 90 ? -23.834 26.774 17.178 1.00 78.44 90 LYS A CA 1
ATOM 720 C C . LYS A 1 90 ? -23.449 26.431 15.739 1.00 78.44 90 LYS A C 1
ATOM 722 O O . LYS A 1 90 ? -24.150 26.839 14.822 1.00 78.44 90 LYS A O 1
ATOM 727 N N . LEU A 1 91 ? -22.359 25.697 15.526 1.00 69.88 91 LEU A N 1
ATOM 728 C CA . LEU A 1 91 ? -21.961 25.230 14.195 1.00 69.88 91 LEU A CA 1
ATOM 729 C C . LEU A 1 91 ? -22.920 24.157 13.670 1.00 69.88 91 LEU A C 1
ATOM 731 O O . LEU A 1 91 ? -23.389 24.259 12.540 1.00 69.88 91 LEU A O 1
ATOM 735 N N . ASP A 1 92 ? -23.282 23.189 14.506 1.00 66.69 92 ASP A N 1
ATOM 736 C CA . ASP A 1 92 ? -24.161 22.082 14.134 1.00 66.69 92 ASP A CA 1
ATOM 737 C C . ASP A 1 92 ? -25.600 22.568 13.868 1.00 66.69 92 ASP A C 1
ATOM 739 O O . ASP A 1 92 ? -26.265 22.073 12.959 1.00 66.69 92 ASP A O 1
ATOM 743 N N . SER A 1 93 ? -26.068 23.607 14.574 1.00 76.38 93 SER A N 1
ATOM 744 C CA . SER A 1 93 ? -27.353 24.263 14.269 1.00 76.38 93 SER A CA 1
ATOM 745 C C . SER A 1 93 ? -27.330 25.087 12.976 1.00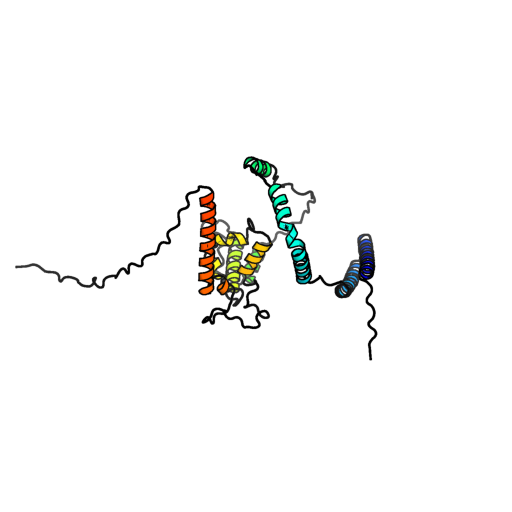 76.38 93 SER A C 1
ATOM 747 O O . SER A 1 93 ? -28.366 25.213 12.322 1.00 76.38 93 SER A O 1
ATOM 749 N N . HIS A 1 94 ? -26.165 25.595 12.563 1.00 72.94 94 HIS A N 1
ATOM 750 C CA . HIS A 1 94 ? -26.000 26.346 11.314 1.00 72.94 94 HIS A CA 1
ATOM 751 C C . HIS A 1 94 ? -25.843 25.440 10.076 1.00 72.94 94 HIS A C 1
ATOM 753 O O . HIS A 1 94 ? -26.014 25.906 8.949 1.00 72.94 94 HIS A O 1
ATOM 759 N N . PHE A 1 95 ? -25.545 24.151 10.281 1.00 54.22 95 PHE A N 1
ATOM 760 C CA . PHE A 1 95 ? -25.374 23.124 9.247 1.00 54.22 95 PHE A CA 1
ATOM 761 C C . PHE A 1 95 ? -26.497 22.072 9.253 1.00 54.22 95 PHE A C 1
ATOM 763 O O . PHE A 1 95 ? -26.264 20.902 8.946 1.00 54.22 95 PHE A O 1
ATOM 770 N N . LYS A 1 96 ? -27.747 22.476 9.516 1.00 54.91 96 LYS A N 1
ATOM 771 C CA . LYS A 1 96 ? -28.911 21.682 9.083 1.00 54.91 96 LYS A CA 1
ATOM 772 C C . LYS A 1 96 ? -29.007 21.717 7.555 1.00 54.91 96 LYS A C 1
ATOM 774 O O . LYS A 1 96 ? -29.808 22.445 6.980 1.00 54.91 96 LYS A O 1
ATOM 779 N N . LEU A 1 97 ? -28.140 20.957 6.890 1.00 55.34 97 LEU A N 1
ATOM 780 C CA . LEU A 1 97 ? -28.240 20.703 5.462 1.00 55.34 97 LEU A CA 1
ATOM 781 C C . LEU A 1 97 ? -29.295 19.611 5.267 1.00 55.34 97 LEU A C 1
ATOM 783 O O . LEU A 1 97 ? -28.992 18.420 5.267 1.00 55.34 97 LEU A O 1
ATOM 787 N N . GLU A 1 98 ? -30.552 20.017 5.112 1.00 60.91 98 GLU A N 1
ATOM 788 C CA . GLU A 1 98 ? -31.559 19.158 4.491 1.00 60.91 98 GLU A CA 1
ATOM 789 C C . GLU A 1 98 ? -31.232 19.084 2.998 1.00 60.91 98 GLU A C 1
ATOM 791 O O . GLU A 1 98 ? -31.746 19.829 2.168 1.00 60.91 98 GLU A O 1
ATOM 796 N N . MET A 1 99 ? -30.265 18.232 2.666 1.00 58.09 99 MET A N 1
ATOM 797 C CA . MET A 1 99 ? -29.871 17.987 1.289 1.00 58.09 99 MET A CA 1
ATOM 798 C C . MET A 1 99 ? -30.908 17.054 0.669 1.00 58.09 99 MET A C 1
ATOM 800 O O . MET A 1 99 ? -30.853 15.836 0.834 1.00 58.09 99 MET A O 1
ATOM 804 N N . THR A 1 100 ? -31.900 17.639 0.004 1.00 79.62 100 THR A N 1
ATOM 805 C CA . THR A 1 100 ? -32.919 16.877 -0.718 1.00 79.62 100 THR A CA 1
ATOM 806 C C . THR A 1 100 ? -32.292 16.171 -1.920 1.00 79.62 100 THR A C 1
ATOM 808 O O . THR A 1 100 ? -31.336 16.663 -2.527 1.00 79.62 100 THR A O 1
ATOM 811 N N . THR A 1 101 ? -32.840 15.013 -2.286 1.00 72.12 101 THR A N 1
ATOM 812 C CA . THR A 1 101 ? -32.416 14.228 -3.458 1.00 72.12 101 THR A CA 1
ATOM 813 C C . THR A 1 101 ? -32.381 15.056 -4.741 1.00 72.12 101 THR A C 1
ATOM 815 O O . THR A 1 101 ? -31.474 14.885 -5.554 1.00 72.12 101 THR A O 1
ATOM 818 N N . ASP A 1 102 ? -33.296 16.014 -4.883 1.00 80.44 102 ASP A N 1
ATOM 819 C CA . ASP A 1 102 ? -33.368 16.896 -6.050 1.00 80.44 102 ASP A CA 1
ATOM 820 C C . ASP A 1 102 ? -32.181 17.869 -6.116 1.00 80.44 102 ASP A C 1
ATOM 822 O O . ASP A 1 102 ? -31.650 18.133 -7.193 1.00 80.44 102 ASP A O 1
ATOM 826 N N . THR A 1 103 ? -31.688 18.329 -4.962 1.00 76.62 103 THR A N 1
ATOM 827 C CA . THR A 1 103 ? -30.515 19.215 -4.879 1.00 76.62 103 THR A CA 1
ATOM 828 C C . THR A 1 103 ? -29.233 18.483 -5.285 1.00 76.62 103 THR A C 1
ATOM 830 O O . THR A 1 103 ? -28.368 19.054 -5.948 1.00 76.62 103 THR A O 1
ATOM 833 N N . VAL A 1 104 ? -29.116 17.195 -4.939 1.00 71.81 104 VAL A N 1
ATOM 834 C CA . VAL A 1 104 ? -27.988 16.344 -5.360 1.00 71.81 104 VAL A CA 1
ATOM 835 C C . VAL A 1 104 ? -28.044 16.064 -6.862 1.00 71.81 104 VAL A C 1
ATOM 837 O O . VAL A 1 104 ? -27.010 16.090 -7.529 1.00 71.81 104 VAL A O 1
ATOM 840 N N . LEU A 1 105 ? -29.241 15.822 -7.404 1.00 75.25 105 LEU A N 1
ATOM 841 C CA . LEU A 1 105 ? -29.439 15.580 -8.833 1.00 75.25 105 LEU A CA 1
ATOM 842 C C . LEU A 1 105 ? -29.141 16.819 -9.682 1.00 75.25 105 LEU A C 1
ATOM 844 O O . LEU A 1 105 ? -28.538 16.672 -10.744 1.00 75.25 105 LEU A O 1
ATOM 848 N N . GLU A 1 106 ? -29.496 18.023 -9.226 1.00 77.38 106 GLU A N 1
ATOM 849 C CA . GLU A 1 106 ? -29.104 19.251 -9.931 1.00 77.38 106 GLU A CA 1
ATOM 850 C C . GLU A 1 106 ? -27.608 19.549 -9.821 1.00 77.38 106 GLU A C 1
ATOM 852 O O . GLU A 1 106 ? -26.966 19.837 -10.829 1.00 77.38 106 GLU A O 1
ATOM 857 N N . ALA A 1 107 ? -26.997 19.356 -8.649 1.00 75.00 107 ALA A N 1
ATOM 858 C CA . ALA A 1 107 ? -25.547 19.503 -8.510 1.00 75.00 107 ALA A CA 1
ATOM 859 C C . ALA A 1 107 ? -24.768 18.515 -9.402 1.00 75.00 107 ALA A C 1
ATOM 861 O O . ALA A 1 107 ? -23.704 18.852 -9.918 1.00 75.00 107 ALA A O 1
ATOM 862 N N . ALA A 1 108 ? -25.300 17.307 -9.621 1.00 68.25 108 ALA A N 1
ATOM 863 C CA . ALA A 1 108 ? -24.703 16.314 -10.511 1.00 68.25 108 ALA A CA 1
ATOM 864 C C . ALA A 1 108 ? -24.806 16.692 -12.000 1.00 68.25 108 ALA A C 1
ATOM 866 O O . ALA A 1 108 ? -23.931 16.312 -12.778 1.00 68.25 108 ALA A O 1
ATOM 867 N N . LYS A 1 109 ? -25.831 17.457 -12.403 1.00 73.69 109 LYS A N 1
ATOM 868 C CA . LYS A 1 109 ? -25.979 17.955 -13.783 1.00 73.69 109 LYS A CA 1
ATOM 869 C C . LYS A 1 109 ? -24.970 19.057 -14.121 1.00 73.69 109 LYS A C 1
ATOM 871 O O . LYS A 1 109 ? -24.548 19.149 -15.272 1.00 73.69 109 LYS A O 1
ATOM 876 N N . ASP A 1 110 ? -24.528 19.822 -13.124 1.00 57.91 110 ASP A N 1
ATOM 877 C CA . ASP A 1 110 ? -23.510 20.872 -13.280 1.00 57.91 110 ASP A CA 1
ATOM 878 C C . ASP A 1 110 ? -22.063 20.347 -13.302 1.00 57.91 110 ASP A C 1
ATOM 880 O O . ASP A 1 110 ? -21.131 21.092 -13.627 1.00 57.91 110 ASP A O 1
ATOM 884 N N . ILE A 1 111 ? -21.844 19.052 -13.043 1.00 55.94 111 ILE A N 1
ATOM 885 C CA . ILE A 1 111 ? -20.539 18.408 -13.240 1.00 55.94 111 ILE A CA 1
ATOM 886 C C . ILE A 1 111 ? -20.319 18.210 -14.745 1.00 55.94 111 ILE A C 1
ATOM 888 O O . ILE A 1 111 ? -20.504 17.132 -15.311 1.00 55.94 111 ILE A O 1
ATOM 892 N N . ARG A 1 112 ? -19.889 19.278 -15.421 1.00 46.38 112 ARG A N 1
ATOM 893 C CA . ARG A 1 112 ? -19.313 19.182 -16.763 1.00 46.38 112 ARG A CA 1
ATOM 894 C C . ARG A 1 112 ? -18.029 18.363 -16.678 1.00 46.38 112 ARG A C 1
ATOM 896 O O . ARG A 1 112 ? -17.032 18.812 -16.118 1.00 46.38 112 ARG A O 1
ATOM 903 N N . ILE A 1 113 ? -18.047 17.170 -17.266 1.00 48.44 113 ILE A N 1
ATOM 904 C CA . ILE A 1 113 ? -16.827 16.425 -17.572 1.00 48.44 113 ILE A CA 1
ATOM 905 C C . ILE A 1 113 ? -16.063 17.264 -18.598 1.00 48.44 113 ILE A C 1
ATOM 907 O O . ILE A 1 113 ? -16.472 17.366 -19.757 1.00 48.44 113 ILE A O 1
ATOM 911 N N . ASP A 1 114 ? -14.989 17.907 -18.150 1.00 40.28 114 ASP A N 1
ATOM 912 C CA . ASP A 1 114 ? -14.072 18.641 -19.010 1.00 40.28 114 ASP A CA 1
ATOM 913 C C . ASP A 1 114 ? -13.444 17.665 -20.015 1.00 40.28 114 ASP A C 1
ATOM 915 O O . ASP A 1 114 ? -12.537 16.895 -19.705 1.00 40.28 114 ASP A O 1
ATOM 919 N N . THR A 1 115 ? -14.011 17.645 -21.219 1.00 45.91 115 THR A N 1
ATOM 920 C CA . THR A 1 115 ? -13.502 16.918 -22.390 1.00 45.91 115 THR A CA 1
ATOM 921 C C . THR A 1 115 ? -12.859 17.880 -23.385 1.00 45.91 115 THR A C 1
ATOM 923 O O . THR A 1 115 ? -12.659 17.532 -24.550 1.00 45.91 115 THR A O 1
ATOM 926 N N . SER A 1 116 ? -12.528 19.099 -22.947 1.00 40.88 116 SER A N 1
ATOM 927 C CA . SER A 1 116 ? -11.897 20.097 -23.801 1.00 40.88 116 SER A CA 1
ATOM 928 C C . SER A 1 116 ? -10.517 19.592 -24.237 1.00 40.88 116 SER A C 1
ATOM 930 O O . SER A 1 116 ? -9.654 19.355 -23.388 1.00 40.88 116 SER A O 1
ATOM 932 N N . PRO A 1 117 ? -10.246 19.433 -25.543 1.00 48.41 117 PRO A N 1
ATOM 933 C CA . PRO A 1 117 ? -8.882 19.247 -26.002 1.00 48.41 117 PRO A CA 1
ATOM 934 C C . PRO A 1 117 ? -8.134 20.556 -25.729 1.00 48.41 117 PRO A C 1
ATOM 936 O O . PRO A 1 117 ? -8.497 21.609 -26.256 1.00 48.41 117 PRO A O 1
ATOM 939 N N . GLY A 1 118 ? -7.136 20.497 -24.846 1.00 42.22 118 GLY A N 1
ATOM 940 C CA . GLY A 1 118 ? -6.348 21.659 -24.443 1.00 42.22 118 GLY A CA 1
ATOM 941 C C . GLY A 1 118 ? -5.719 22.408 -25.632 1.00 42.22 118 GLY A C 1
ATOM 942 O O . GLY A 1 118 ? -5.536 21.839 -26.714 1.00 42.22 118 GLY A O 1
ATOM 943 N N . PRO A 1 119 ? -5.389 23.697 -25.453 1.00 45.84 119 PRO A N 1
ATOM 944 C CA . PRO A 1 119 ? -4.945 24.573 -26.524 1.00 45.84 119 PRO A CA 1
ATOM 945 C C . PRO A 1 119 ? -3.461 24.348 -26.823 1.00 45.84 119 PRO A C 1
ATOM 947 O O . PRO A 1 119 ? -2.623 25.110 -26.374 1.00 45.84 119 PRO A O 1
ATOM 950 N N . ASP A 1 120 ? -3.144 23.324 -27.611 1.00 42.06 120 ASP A N 1
ATOM 951 C CA . ASP A 1 120 ? -1.839 23.199 -28.265 1.00 42.06 120 ASP A CA 1
ATOM 952 C C . ASP A 1 120 ? -2.009 22.583 -29.658 1.00 42.06 120 ASP A C 1
ATOM 954 O O . ASP A 1 120 ? -1.852 21.384 -29.890 1.00 42.06 120 ASP A O 1
ATOM 958 N N . ARG A 1 121 ? -2.311 23.441 -30.639 1.00 40.09 121 ARG A N 1
ATOM 959 C CA . ARG A 1 121 ? -2.146 23.132 -32.067 1.00 40.09 121 ARG A CA 1
ATOM 960 C C . ARG A 1 121 ? -0.678 23.279 -32.480 1.00 40.09 121 ARG A C 1
ATOM 962 O O . ARG A 1 121 ? -0.359 24.012 -33.412 1.00 40.09 121 ARG A O 1
ATOM 969 N N . VAL A 1 122 ? 0.217 22.552 -31.816 1.00 37.50 122 VAL A N 1
ATOM 970 C CA . VAL A 1 122 ? 1.556 22.285 -32.349 1.00 37.50 122 VAL A CA 1
ATOM 971 C C . VAL A 1 122 ? 1.534 20.874 -32.915 1.00 37.50 122 VAL A C 1
ATOM 973 O O . VAL A 1 122 ? 1.692 19.886 -32.199 1.00 37.50 122 VAL A O 1
ATOM 976 N N . HIS A 1 123 ? 1.322 20.765 -34.228 1.00 36.06 123 HIS A N 1
ATOM 977 C CA . HIS A 1 123 ? 1.574 19.524 -34.952 1.00 36.06 123 HIS A CA 1
ATOM 978 C C . HIS A 1 123 ? 3.082 19.259 -34.944 1.00 36.06 123 HIS A C 1
ATOM 980 O O . HIS A 1 123 ? 3.797 19.596 -35.886 1.00 36.06 123 HIS A O 1
ATOM 986 N N . ILE A 1 124 ? 3.584 18.637 -33.876 1.00 36.69 124 ILE A N 1
ATOM 987 C CA . ILE A 1 124 ? 4.889 17.990 -33.925 1.00 36.69 124 ILE A CA 1
ATOM 988 C C . ILE A 1 124 ? 4.713 16.784 -34.845 1.00 36.69 124 ILE A C 1
ATOM 990 O O . ILE A 1 124 ? 4.290 15.708 -34.419 1.00 36.69 124 ILE A O 1
ATOM 994 N N . VAL A 1 125 ? 5.037 16.960 -36.125 1.00 41.59 125 VAL A N 1
ATOM 995 C CA . VAL A 1 125 ? 5.264 15.851 -37.050 1.00 41.59 125 VAL A CA 1
ATOM 996 C C . VAL A 1 125 ? 6.551 15.164 -36.593 1.00 41.59 125 VAL A C 1
ATOM 998 O O . VAL A 1 125 ? 7.627 15.356 -37.155 1.00 41.59 125 VAL A O 1
ATOM 1001 N N . LYS A 1 126 ? 6.472 14.379 -35.511 1.00 46.22 126 LYS A N 1
ATOM 1002 C CA . LYS A 1 126 ? 7.524 13.417 -35.197 1.00 46.22 126 LYS A CA 1
ATOM 1003 C C . LYS A 1 126 ? 7.515 12.441 -36.362 1.00 46.22 126 LYS A C 1
ATOM 1005 O O . LYS A 1 126 ? 6.547 11.697 -36.522 1.00 46.22 126 LYS A O 1
ATOM 1010 N N . LYS A 1 127 ? 8.569 12.459 -37.187 1.00 40.94 127 LYS A N 1
ATOM 1011 C CA . LYS A 1 127 ? 8.883 11.349 -38.090 1.00 40.94 127 LYS A CA 1
ATOM 1012 C C . LYS A 1 127 ? 8.745 10.080 -37.256 1.00 40.94 127 LYS A C 1
ATOM 1014 O O . LYS A 1 127 ? 9.503 9.877 -36.309 1.00 40.94 127 LYS A O 1
ATOM 1019 N N . LYS A 1 128 ? 7.707 9.296 -37.543 1.00 48.19 128 LYS A N 1
ATOM 1020 C CA . LYS A 1 128 ? 7.444 8.021 -36.887 1.00 48.19 128 LYS A CA 1
ATOM 1021 C C . LYS A 1 128 ? 8.599 7.128 -37.324 1.00 48.19 128 LYS A C 1
ATOM 1023 O O . LYS A 1 128 ? 8.553 6.552 -38.405 1.00 48.19 128 LYS A O 1
ATOM 1028 N N . ALA A 1 129 ? 9.677 7.097 -36.543 1.00 55.41 129 ALA A N 1
ATOM 1029 C CA . ALA A 1 129 ? 10.614 5.993 -36.621 1.00 55.41 129 ALA A CA 1
ATOM 1030 C C . ALA A 1 129 ? 9.737 4.749 -36.473 1.00 55.41 129 ALA A C 1
ATOM 1032 O O . ALA A 1 129 ? 9.027 4.613 -35.470 1.00 55.41 129 ALA A O 1
ATOM 1033 N N . ILE A 1 130 ? 9.648 3.953 -37.537 1.00 62.56 130 ILE A N 1
ATOM 1034 C CA . ILE A 1 130 ? 8.904 2.702 -37.521 1.00 62.56 130 ILE A CA 1
ATOM 1035 C C . ILE A 1 130 ? 9.654 1.851 -36.505 1.00 62.56 130 ILE A C 1
ATOM 1037 O O . ILE A 1 130 ? 10.726 1.333 -36.796 1.00 62.56 130 ILE A O 1
ATOM 1041 N N . ARG A 1 131 ? 9.154 1.835 -35.266 1.00 64.56 131 ARG A N 1
ATOM 1042 C CA . ARG A 1 131 ? 9.660 0.949 -34.227 1.00 64.56 131 ARG A CA 1
ATOM 1043 C C . ARG A 1 131 ? 9.450 -0.454 -34.748 1.00 64.56 131 ARG A C 1
ATOM 1045 O O . ARG A 1 131 ? 8.310 -0.843 -35.007 1.00 64.56 131 ARG A O 1
ATOM 1052 N N . ASP A 1 132 ? 10.543 -1.171 -34.925 1.00 80.75 132 ASP A N 1
ATOM 1053 C CA . ASP A 1 132 ? 10.488 -2.592 -35.183 1.00 80.75 132 ASP A CA 1
ATOM 1054 C C . ASP A 1 132 ? 10.028 -3.280 -33.893 1.00 80.75 132 ASP A C 1
ATOM 1056 O O . ASP A 1 132 ? 10.799 -3.566 -32.978 1.00 80.75 132 ASP A O 1
ATOM 1060 N N . LEU A 1 133 ? 8.709 -3.454 -33.786 1.00 75.56 133 LEU A N 1
ATOM 1061 C CA . LEU A 1 133 ? 8.091 -4.082 -32.627 1.00 75.56 133 LEU A CA 1
ATOM 1062 C C . LEU A 1 133 ? 8.580 -5.523 -32.447 1.00 75.56 133 LEU A C 1
ATOM 1064 O O . LEU A 1 133 ? 8.567 -6.004 -31.319 1.00 75.56 133 LEU A O 1
ATOM 1068 N N . SER A 1 134 ? 8.993 -6.204 -33.522 1.00 78.75 134 SER A N 1
ATOM 1069 C CA . SER A 1 134 ? 9.421 -7.603 -33.452 1.00 78.75 134 SER A CA 1
ATOM 1070 C C . SER A 1 134 ? 10.710 -7.724 -32.651 1.00 78.75 134 SER A C 1
ATOM 1072 O O . SER A 1 134 ? 10.756 -8.464 -31.669 1.00 78.75 134 SER A O 1
ATOM 1074 N N . THR A 1 135 ? 11.720 -6.919 -32.987 1.00 81.50 135 THR A N 1
ATOM 1075 C CA . THR A 1 135 ? 12.999 -6.914 -32.264 1.00 81.50 135 THR A CA 1
ATOM 1076 C C . THR A 1 135 ? 12.859 -6.404 -30.829 1.00 81.50 135 THR A C 1
ATOM 1078 O O . THR A 1 135 ? 13.484 -6.962 -29.928 1.00 81.50 135 THR A O 1
ATOM 1081 N N . GLU A 1 136 ? 11.996 -5.413 -30.558 1.00 79.56 136 GLU A N 1
ATOM 1082 C CA . GLU A 1 136 ? 11.704 -4.985 -29.176 1.00 79.56 136 GLU A CA 1
ATOM 1083 C C . GLU A 1 136 ? 11.01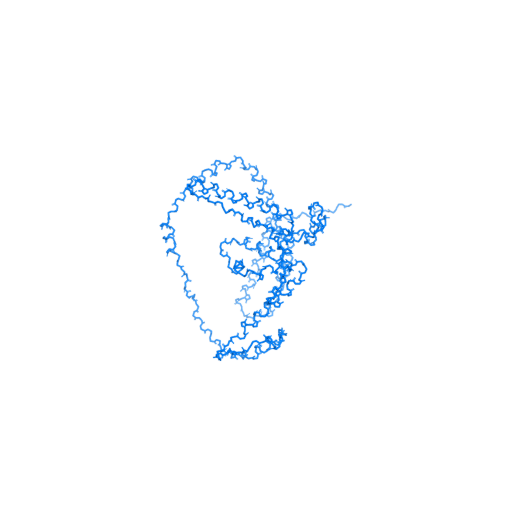8 -6.101 -28.355 1.00 79.56 136 GLU A C 1
ATOM 1085 O O . GLU A 1 136 ? 11.318 -6.269 -27.166 1.00 79.56 136 GLU A O 1
ATOM 1090 N N . ILE A 1 137 ? 10.114 -6.880 -28.967 1.00 79.06 137 ILE A N 1
ATOM 1091 C CA . ILE A 1 137 ? 9.443 -8.021 -28.323 1.00 79.06 137 ILE A CA 1
ATOM 1092 C C . ILE A 1 137 ? 10.447 -9.142 -28.042 1.00 79.06 137 ILE A C 1
ATOM 1094 O O . ILE A 1 137 ? 10.492 -9.629 -26.914 1.00 79.06 137 ILE A O 1
ATOM 1098 N N . GLU A 1 138 ? 11.281 -9.514 -29.012 1.00 83.00 138 GLU A N 1
ATOM 1099 C CA . GLU A 1 138 ? 12.317 -10.541 -28.850 1.00 83.00 138 GLU A CA 1
ATOM 1100 C C . GLU A 1 138 ? 13.341 -10.156 -27.776 1.00 83.00 138 GLU A C 1
ATOM 1102 O O . GLU A 1 138 ? 13.625 -10.951 -26.879 1.00 83.00 138 GLU A O 1
ATOM 1107 N N . ALA A 1 139 ? 13.826 -8.909 -27.785 1.00 83.25 139 ALA A N 1
ATOM 1108 C CA . ALA A 1 139 ? 14.729 -8.397 -26.756 1.00 83.25 139 ALA A CA 1
ATOM 1109 C C . ALA A 1 139 ? 14.075 -8.402 -25.364 1.00 83.25 139 ALA A C 1
ATOM 1111 O O . ALA A 1 139 ? 14.723 -8.729 -24.365 1.00 83.25 139 ALA A O 1
ATOM 1112 N N . SER A 1 140 ? 12.779 -8.082 -25.288 1.00 77.38 140 SER A N 1
ATOM 1113 C CA . SER A 1 140 ? 12.017 -8.147 -24.038 1.00 77.38 140 SER A CA 1
ATOM 1114 C C . SER A 1 140 ? 11.863 -9.586 -23.544 1.00 77.38 140 SER A C 1
ATOM 1116 O O . SER A 1 140 ? 12.072 -9.838 -22.361 1.00 77.38 140 SER A O 1
ATOM 1118 N N . ILE A 1 141 ? 11.542 -10.535 -24.429 1.00 79.81 141 ILE A N 1
ATOM 1119 C CA . ILE A 1 141 ? 11.450 -11.967 -24.109 1.00 79.81 141 ILE A CA 1
ATOM 1120 C C . ILE A 1 141 ? 12.794 -12.481 -23.580 1.00 79.81 141 ILE A C 1
ATOM 1122 O O . ILE A 1 141 ? 12.831 -13.100 -22.516 1.00 79.81 141 ILE A O 1
ATOM 1126 N N . ALA A 1 142 ? 13.892 -12.163 -24.275 1.00 84.00 142 ALA A N 1
ATOM 1127 C CA . ALA A 1 142 ? 15.242 -12.555 -23.883 1.00 84.00 142 ALA A CA 1
ATOM 1128 C C . ALA A 1 142 ? 15.636 -11.974 -22.515 1.00 84.00 142 ALA A C 1
ATOM 1130 O O . ALA A 1 142 ? 16.141 -12.693 -21.656 1.00 84.00 142 ALA A O 1
ATOM 1131 N N . THR A 1 143 ? 15.341 -10.692 -22.276 1.00 82.12 143 THR A N 1
ATOM 1132 C CA . THR A 1 143 ? 15.627 -10.018 -20.996 1.00 82.12 143 THR A CA 1
ATOM 1133 C C . THR A 1 143 ? 14.833 -10.617 -19.834 1.00 82.12 143 THR A C 1
ATOM 1135 O O . THR A 1 143 ? 15.321 -10.667 -18.708 1.00 82.12 143 THR A O 1
ATOM 1138 N N . LEU A 1 144 ? 13.597 -11.054 -20.085 1.00 74.94 144 LEU A N 1
ATOM 1139 C CA . LEU A 1 144 ? 12.710 -11.601 -19.058 1.00 74.94 144 LEU A CA 1
ATOM 1140 C C . LEU A 1 144 ? 13.005 -13.066 -18.712 1.00 74.94 144 LEU A C 1
ATOM 1142 O O . LEU A 1 144 ? 12.400 -13.575 -17.771 1.00 74.94 144 LEU A O 1
ATOM 1146 N N . ALA A 1 145 ? 13.894 -13.737 -19.455 1.00 84.62 145 ALA A N 1
ATOM 1147 C CA . ALA A 1 145 ? 14.217 -15.153 -19.275 1.00 84.62 145 ALA A CA 1
ATOM 1148 C C . ALA A 1 145 ? 12.960 -16.044 -19.158 1.00 84.62 145 ALA A C 1
ATOM 1150 O O . ALA A 1 145 ? 12.931 -17.002 -18.385 1.00 84.62 145 ALA A O 1
ATOM 1151 N N . VAL A 1 146 ? 11.892 -15.702 -19.895 1.00 78.31 146 VAL A N 1
ATOM 1152 C CA . VAL A 1 146 ? 10.648 -16.481 -19.885 1.00 78.31 146 VAL A CA 1
ATOM 1153 C C . VAL A 1 146 ? 10.925 -17.814 -20.583 1.00 78.31 146 VAL A C 1
ATOM 1155 O O . VAL A 1 146 ? 11.383 -17.793 -21.729 1.00 78.31 146 VAL A O 1
ATOM 1158 N N . PRO A 1 147 ? 10.659 -18.962 -19.933 1.00 82.00 147 PRO A N 1
ATOM 1159 C CA . PRO A 1 147 ? 10.799 -20.265 -20.568 1.00 82.00 147 PRO A CA 1
ATOM 1160 C C . PRO A 1 147 ? 10.003 -20.326 -21.887 1.00 82.00 147 PRO A C 1
ATOM 1162 O O . PRO A 1 147 ? 8.868 -19.838 -21.916 1.00 82.00 147 PRO A O 1
ATOM 1165 N N . PRO A 1 148 ? 10.556 -20.887 -22.982 1.00 82.06 148 PRO A N 1
ATOM 1166 C CA . PRO A 1 148 ? 9.905 -20.870 -24.296 1.00 82.06 148 PRO A CA 1
ATOM 1167 C C . PRO A 1 148 ? 8.512 -21.510 -24.299 1.00 82.06 148 PRO A C 1
ATOM 1169 O O . PRO A 1 148 ? 7.627 -21.062 -25.019 1.00 82.06 148 PRO A O 1
ATOM 1172 N N . ASP A 1 149 ? 8.306 -22.516 -23.448 1.00 83.88 149 ASP A N 1
ATOM 1173 C CA . ASP A 1 149 ? 7.045 -23.229 -23.226 1.00 83.88 149 ASP A CA 1
ATOM 1174 C C . ASP A 1 149 ? 5.946 -22.353 -22.608 1.00 83.88 149 ASP A C 1
ATOM 1176 O O . ASP A 1 149 ? 4.760 -22.647 -22.749 1.00 83.88 149 ASP A O 1
ATOM 1180 N N . LYS A 1 150 ? 6.326 -21.250 -21.957 1.00 77.50 150 LYS A N 1
ATOM 1181 C CA . LYS A 1 150 ? 5.396 -20.275 -21.380 1.00 77.50 150 LYS A CA 1
ATOM 1182 C C . LYS A 1 150 ? 5.150 -19.066 -22.269 1.00 77.50 150 LYS A C 1
ATOM 1184 O O . LYS A 1 150 ? 4.298 -18.240 -21.932 1.00 77.50 150 LYS A O 1
ATOM 1189 N N . ILE A 1 151 ? 5.870 -18.938 -23.385 1.00 77.62 151 ILE A N 1
ATOM 1190 C CA . ILE A 1 151 ? 5.615 -17.873 -24.349 1.00 77.62 151 ILE A CA 1
ATOM 1191 C C . ILE A 1 151 ? 4.352 -18.260 -25.118 1.00 77.62 151 ILE A C 1
ATOM 1193 O O . ILE A 1 151 ? 4.327 -19.257 -25.838 1.00 77.62 151 ILE A O 1
ATOM 1197 N N . PRO A 1 152 ? 3.273 -17.493 -24.977 1.00 73.69 152 PRO A N 1
ATOM 1198 C CA . PRO A 1 152 ? 2.037 -17.818 -25.648 1.00 73.69 152 PRO A CA 1
ATOM 1199 C C . PRO A 1 152 ? 2.172 -17.570 -27.150 1.00 73.69 152 PRO A C 1
ATOM 1201 O O . PRO A 1 152 ? 2.800 -16.582 -27.544 1.00 73.69 152 PRO A O 1
ATOM 1204 N N . PRO A 1 153 ? 1.533 -18.403 -27.988 1.00 77.94 153 PRO A N 1
ATOM 1205 C CA . PRO A 1 153 ? 1.565 -18.208 -29.426 1.00 77.94 153 PRO A CA 1
ATOM 1206 C C . PRO A 1 153 ? 0.997 -16.829 -29.788 1.00 77.94 153 PRO A C 1
ATOM 1208 O O . PRO A 1 153 ? 0.023 -16.355 -29.190 1.00 77.94 153 PRO A O 1
ATOM 1211 N N . LEU A 1 154 ? 1.643 -16.175 -30.758 1.00 75.69 154 LEU A N 1
ATOM 1212 C CA . LEU A 1 154 ? 1.269 -14.849 -31.274 1.00 75.69 154 LEU A CA 1
ATOM 1213 C C . LEU A 1 154 ? -0.138 -14.842 -31.884 1.00 75.69 154 LEU A C 1
ATOM 1215 O O . LEU A 1 154 ? -0.797 -13.805 -31.944 1.00 75.69 154 LEU A O 1
ATOM 1219 N N . THR A 1 155 ? -0.609 -16.009 -32.302 1.00 78.19 155 THR A N 1
ATOM 1220 C CA . THR A 1 155 ? -1.945 -16.251 -32.826 1.00 78.19 155 THR A CA 1
ATOM 1221 C C . THR A 1 155 ? -2.697 -17.203 -31.901 1.00 78.19 155 THR A C 1
ATOM 1223 O O . THR A 1 155 ? -2.135 -18.164 -31.376 1.00 78.19 155 THR A O 1
ATOM 1226 N N . ASN A 1 156 ? -3.977 -16.924 -31.660 1.00 79.31 156 ASN A N 1
ATOM 1227 C CA . ASN A 1 156 ? -4.860 -17.889 -31.004 1.00 79.31 156 ASN A CA 1
ATOM 1228 C C . ASN A 1 156 ? -5.322 -18.978 -31.997 1.00 79.31 156 ASN A C 1
ATOM 1230 O O . ASN A 1 156 ? -4.989 -18.934 -33.180 1.00 79.31 156 ASN A O 1
ATOM 1234 N N . GLU A 1 157 ? -6.130 -19.932 -31.526 1.00 85.06 157 GLU A N 1
ATOM 1235 C CA . GLU A 1 157 ? -6.714 -21.012 -32.348 1.00 85.06 157 GLU A CA 1
ATOM 1236 C C . GLU A 1 157 ? -7.529 -20.492 -33.547 1.00 85.06 157 GLU A C 1
ATOM 1238 O O . GLU A 1 157 ? -7.677 -21.175 -34.554 1.00 85.06 157 GLU A O 1
ATOM 1243 N N . LEU A 1 158 ? -8.010 -19.248 -33.467 1.00 86.25 158 LEU A N 1
ATOM 1244 C CA . LEU A 1 158 ? -8.769 -18.562 -34.513 1.00 86.25 158 LEU A CA 1
ATOM 1245 C C . LEU A 1 158 ? -7.881 -17.718 -35.443 1.00 86.25 158 LEU A C 1
ATOM 1247 O O . LEU A 1 158 ? -8.394 -16.914 -36.217 1.00 86.25 158 LEU A O 1
ATOM 1251 N N . SER A 1 159 ? -6.553 -17.855 -35.360 1.00 81.31 159 SER A N 1
ATOM 1252 C CA . SER A 1 159 ? -5.572 -17.044 -36.102 1.00 81.31 159 SER A CA 1
ATOM 1253 C C . SER A 1 159 ? -5.662 -15.532 -35.843 1.00 81.31 159 SER A C 1
ATOM 1255 O O . SER A 1 159 ? -5.080 -14.733 -36.576 1.00 81.31 159 SER A O 1
ATOM 1257 N N . VAL A 1 160 ? -6.359 -15.110 -34.784 1.00 82.25 160 VAL A N 1
ATOM 1258 C CA . VAL A 1 160 ? -6.397 -13.711 -34.357 1.00 82.25 160 VAL A CA 1
ATOM 1259 C C . VAL A 1 160 ? -5.088 -13.401 -33.649 1.00 82.25 160 VAL A C 1
ATOM 1261 O O . VAL A 1 160 ? -4.696 -14.089 -32.702 1.00 82.25 160 VAL A O 1
ATOM 1264 N N . HIS A 1 161 ? -4.419 -12.345 -34.106 1.00 78.31 161 HIS A N 1
ATOM 1265 C CA . HIS A 1 161 ? -3.183 -11.868 -33.507 1.00 78.31 161 HIS A CA 1
ATOM 1266 C C . HIS A 1 161 ? -3.451 -11.415 -32.064 1.00 78.31 161 HIS A C 1
ATOM 1268 O O . HIS A 1 161 ? -4.064 -10.374 -31.816 1.00 78.31 161 HIS A O 1
ATOM 1274 N N . CYS A 1 162 ? -2.978 -12.181 -31.087 1.00 71.88 162 CYS A N 1
ATOM 1275 C CA . CYS A 1 162 ? -2.991 -11.771 -29.692 1.00 71.88 162 CYS A CA 1
ATOM 1276 C C . CYS A 1 162 ? -1.788 -10.866 -29.438 1.00 71.88 162 CYS A C 1
ATOM 1278 O O . CYS A 1 162 ? -0.694 -11.128 -29.921 1.00 71.88 162 CYS A O 1
ATOM 1280 N N . SER A 1 163 ? -1.962 -9.786 -28.676 1.00 79.50 163 SER A N 1
ATOM 1281 C CA . SER A 1 163 ? -0.822 -8.955 -28.281 1.00 79.50 163 SER A CA 1
ATOM 1282 C C . SER A 1 163 ? 0.067 -9.752 -27.312 1.00 79.50 163 SER A C 1
ATOM 1284 O O . SER A 1 163 ? -0.344 -9.950 -26.161 1.00 79.50 163 SER A O 1
ATOM 1286 N N . PRO A 1 164 ? 1.278 -10.196 -27.714 1.00 76.62 164 PRO A N 1
ATOM 1287 C CA . PRO A 1 164 ? 2.174 -10.958 -26.835 1.00 76.62 164 PRO A CA 1
ATOM 1288 C C . PRO A 1 164 ? 2.547 -10.148 -25.590 1.00 76.62 164 PRO A C 1
ATOM 1290 O O . PRO A 1 164 ? 2.780 -10.696 -24.516 1.00 76.62 164 PRO A O 1
ATOM 1293 N N . VAL A 1 165 ? 2.504 -8.818 -25.707 1.00 78.81 165 VAL A N 1
ATOM 1294 C CA . VAL A 1 165 ? 2.777 -7.860 -24.638 1.00 78.81 165 VAL A CA 1
ATOM 1295 C C . VAL A 1 165 ? 1.876 -8.081 -23.422 1.00 78.81 165 VAL A C 1
ATOM 1297 O O . VAL A 1 165 ? 2.345 -7.951 -22.293 1.00 78.81 165 VAL A O 1
ATOM 1300 N N . LEU A 1 166 ? 0.593 -8.408 -23.612 1.00 78.19 166 LEU A N 1
ATOM 1301 C CA . LEU A 1 166 ? -0.332 -8.593 -22.488 1.00 78.19 166 LEU A CA 1
ATOM 1302 C C . LEU A 1 166 ? 0.044 -9.809 -21.646 1.00 78.19 166 LEU A C 1
ATOM 1304 O O . LEU A 1 166 ? 0.150 -9.691 -20.424 1.00 78.19 166 LEU A O 1
ATOM 1308 N N . LYS A 1 167 ? 0.306 -10.939 -22.304 1.00 76.88 167 LYS A N 1
ATOM 1309 C CA . LYS A 1 167 ? 0.673 -12.179 -21.623 1.00 76.88 167 LYS A CA 1
ATOM 1310 C C . LYS A 1 167 ? 2.094 -12.122 -21.048 1.00 76.88 167 LYS A C 1
ATOM 1312 O O . LYS A 1 167 ? 2.310 -12.577 -19.933 1.00 76.88 167 LYS A O 1
ATOM 1317 N N . LEU A 1 168 ? 3.038 -11.453 -21.718 1.00 79.69 168 LEU A N 1
ATOM 1318 C CA . LEU A 1 168 ? 4.363 -11.172 -21.143 1.00 79.69 168 LEU A CA 1
ATOM 1319 C C . LEU A 1 168 ? 4.270 -10.316 -19.873 1.00 79.69 168 LEU A C 1
ATOM 1321 O O . LEU A 1 168 ? 4.957 -10.580 -18.888 1.00 79.69 168 LEU A O 1
ATOM 1325 N N . ARG A 1 169 ? 3.398 -9.298 -19.860 1.00 82.56 169 ARG A N 1
ATOM 1326 C CA . ARG A 1 169 ? 3.144 -8.497 -18.652 1.00 82.56 169 ARG A CA 1
ATOM 1327 C C . ARG A 1 169 ? 2.508 -9.327 -17.542 1.00 82.56 169 ARG A C 1
ATOM 1329 O O . ARG A 1 169 ? 2.793 -9.073 -16.378 1.00 82.56 169 ARG A O 1
ATOM 1336 N N . GLU A 1 170 ? 1.634 -10.264 -17.885 1.00 82.56 170 GLU A N 1
ATOM 1337 C CA . GLU A 1 170 ? 1.012 -11.174 -16.926 1.00 82.56 170 GLU A CA 1
ATOM 1338 C C . GLU A 1 170 ? 2.031 -12.116 -16.285 1.00 82.56 170 GLU A C 1
ATOM 1340 O O . GLU A 1 170 ? 2.124 -12.138 -15.059 1.00 82.56 170 GLU A O 1
ATOM 1345 N N . GLU A 1 171 ? 2.864 -12.788 -17.082 1.00 81.94 171 GLU A N 1
ATOM 1346 C CA . GLU A 1 171 ? 3.902 -13.677 -16.548 1.00 81.94 171 GLU A CA 1
ATOM 1347 C C . GLU A 1 171 ? 4.928 -12.890 -15.723 1.00 81.94 171 GLU A C 1
ATOM 1349 O O . GLU A 1 171 ? 5.307 -13.321 -14.639 1.00 81.94 171 GLU A O 1
ATOM 1354 N N . LYS A 1 172 ? 5.303 -11.675 -16.149 1.00 83.44 172 LYS A N 1
ATOM 1355 C CA . LYS A 1 172 ? 6.170 -10.803 -15.343 1.00 83.44 172 LYS A CA 1
ATOM 1356 C C . LYS A 1 172 ? 5.527 -10.426 -14.008 1.00 83.44 172 LYS A C 1
ATOM 1358 O O . LYS A 1 172 ? 6.203 -10.434 -12.985 1.00 83.44 172 LYS A O 1
ATOM 1363 N N . ARG A 1 173 ? 4.228 -10.096 -13.992 1.00 86.19 173 ARG A N 1
ATOM 1364 C CA . ARG A 1 173 ? 3.505 -9.830 -12.736 1.00 86.19 173 ARG A CA 1
ATOM 1365 C C . ARG A 1 173 ? 3.508 -11.056 -11.832 1.00 86.19 173 ARG A C 1
ATOM 1367 O O . ARG A 1 173 ? 3.695 -10.890 -10.636 1.00 86.19 173 ARG A O 1
ATOM 1374 N N . LYS A 1 174 ? 3.339 -12.254 -12.396 1.00 86.75 174 LYS A N 1
ATOM 1375 C CA . LYS A 1 174 ? 3.393 -13.516 -11.654 1.00 86.75 174 LYS A CA 1
ATOM 1376 C C . LYS A 1 174 ? 4.783 -13.771 -11.063 1.00 86.75 174 LYS A C 1
ATOM 1378 O O . LYS A 1 174 ? 4.887 -13.995 -9.868 1.00 86.75 174 LYS A O 1
ATOM 1383 N N . GLN A 1 175 ? 5.847 -13.625 -11.851 1.00 86.31 175 GLN A N 1
ATOM 1384 C CA . GLN A 1 175 ? 7.224 -13.782 -11.368 1.00 86.31 175 GLN A CA 1
ATOM 1385 C C . GLN A 1 175 ? 7.582 -12.769 -10.274 1.00 86.31 175 GLN A C 1
ATOM 1387 O O . GLN A 1 175 ? 8.173 -13.132 -9.259 1.00 86.31 175 GLN A O 1
ATOM 1392 N N . GLU A 1 176 ? 7.226 -11.495 -10.459 1.00 88.62 176 GLU A N 1
ATOM 1393 C CA . GLU A 1 176 ? 7.460 -10.470 -9.437 1.00 88.62 176 GLU A CA 1
ATOM 1394 C C . GLU A 1 176 ? 6.606 -10.710 -8.190 1.00 88.62 176 GLU A C 1
ATOM 1396 O O . GLU A 1 176 ? 7.068 -10.450 -7.082 1.00 88.62 176 GLU A O 1
ATOM 1401 N N . PHE A 1 177 ? 5.390 -11.240 -8.346 1.00 89.56 177 PHE A N 1
ATOM 1402 C CA . PHE A 1 177 ? 4.555 -11.665 -7.227 1.00 89.56 177 PHE A CA 1
ATOM 1403 C C . PHE A 1 177 ? 5.211 -12.807 -6.447 1.00 89.56 177 PHE A C 1
ATOM 1405 O O . PHE A 1 177 ? 5.374 -12.678 -5.238 1.00 89.56 177 PHE A O 1
ATOM 1412 N N . ASP A 1 178 ? 5.659 -13.866 -7.124 1.00 90.25 178 ASP A N 1
ATOM 1413 C CA . ASP A 1 178 ? 6.339 -15.007 -6.500 1.00 90.25 178 ASP A CA 1
ATOM 1414 C C . ASP A 1 178 ? 7.614 -14.542 -5.780 1.00 90.25 178 ASP A C 1
ATOM 1416 O O . ASP A 1 178 ? 7.841 -14.839 -4.605 1.00 90.25 178 ASP A O 1
ATOM 1420 N N . LYS A 1 179 ? 8.419 -13.709 -6.447 1.00 91.25 179 LYS A N 1
ATOM 1421 C CA . LYS A 1 179 ? 9.609 -13.088 -5.858 1.00 91.25 179 LYS A CA 1
ATOM 1422 C C . LYS A 1 179 ? 9.254 -12.251 -4.634 1.00 91.25 179 LYS A C 1
ATOM 1424 O O . LYS A 1 179 ? 9.935 -12.346 -3.616 1.00 91.25 179 LYS A O 1
ATOM 1429 N N . TRP A 1 180 ? 8.202 -11.444 -4.699 1.00 87.06 180 TRP A N 1
ATOM 1430 C CA . TRP A 1 180 ? 7.766 -10.639 -3.566 1.00 87.06 180 TRP A CA 1
ATOM 1431 C C . TRP A 1 180 ? 7.277 -11.519 -2.412 1.00 87.06 180 TRP A C 1
ATOM 1433 O O . TRP A 1 180 ? 7.694 -11.282 -1.280 1.00 87.06 180 TRP A O 1
ATOM 1443 N N . ALA A 1 181 ? 6.502 -12.571 -2.677 1.00 88.19 181 ALA A N 1
ATOM 1444 C CA . ALA A 1 181 ? 6.029 -13.518 -1.669 1.00 88.19 181 ALA A CA 1
ATOM 1445 C C . ALA A 1 181 ? 7.189 -14.176 -0.895 1.00 88.19 181 ALA A C 1
ATOM 1447 O O . ALA A 1 181 ? 7.097 -14.353 0.319 1.00 88.19 181 ALA A O 1
ATOM 1448 N N . THR A 1 182 ? 8.335 -14.423 -1.547 1.00 89.75 182 THR A N 1
ATOM 1449 C CA . THR A 1 182 ? 9.535 -14.967 -0.876 1.00 89.75 182 THR A CA 1
ATOM 1450 C C . THR A 1 182 ? 10.217 -13.992 0.094 1.00 89.75 182 THR A C 1
ATOM 1452 O O . THR A 1 182 ? 11.028 -14.407 0.928 1.00 89.75 182 THR A O 1
ATOM 1455 N N . ILE A 1 183 ? 9.912 -12.689 0.036 1.00 87.00 183 ILE A N 1
ATOM 1456 C CA . ILE A 1 183 ? 10.532 -11.699 0.922 1.00 87.00 183 ILE A CA 1
ATOM 1457 C C . ILE A 1 183 ? 10.010 -11.911 2.345 1.00 87.0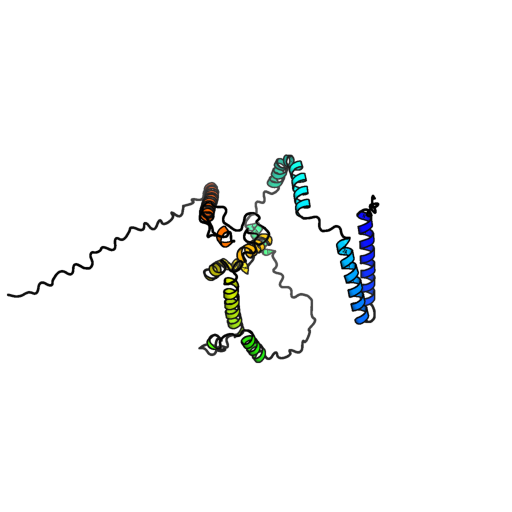0 183 ILE A C 1
ATOM 1459 O O . ILE A 1 183 ? 8.889 -11.537 2.673 1.00 87.00 183 ILE A O 1
ATOM 1463 N N . ARG A 1 184 ? 10.859 -12.434 3.235 1.00 80.00 184 ARG A N 1
ATOM 1464 C CA . ARG A 1 184 ? 10.483 -12.852 4.599 1.00 80.00 184 ARG A CA 1
ATOM 1465 C C . ARG A 1 184 ? 9.609 -11.861 5.376 1.00 80.00 184 ARG A C 1
ATOM 1467 O O . ARG A 1 184 ? 8.702 -12.297 6.067 1.00 80.00 184 ARG A O 1
ATOM 1474 N N . GLN A 1 185 ? 9.890 -10.560 5.301 1.00 76.00 185 GLN A N 1
ATOM 1475 C CA . GLN A 1 185 ? 9.107 -9.547 6.021 1.00 76.00 185 GLN A CA 1
ATOM 1476 C C . GLN A 1 185 ? 7.999 -8.951 5.146 1.00 76.00 185 GLN A C 1
ATOM 1478 O O . GLN A 1 185 ? 6.843 -8.919 5.546 1.00 76.00 185 GLN A O 1
ATOM 1483 N N . ARG A 1 186 ? 8.325 -8.494 3.932 1.00 79.75 186 ARG A N 1
ATOM 1484 C CA . ARG A 1 186 ? 7.380 -7.753 3.072 1.00 79.75 186 ARG A CA 1
ATOM 1485 C C . ARG A 1 186 ? 6.461 -8.627 2.222 1.00 79.75 186 ARG A C 1
ATOM 1487 O O . ARG A 1 186 ? 5.476 -8.116 1.708 1.00 79.75 186 ARG A O 1
ATOM 1494 N N . GLY A 1 187 ? 6.815 -9.890 2.032 1.00 81.62 187 GLY A N 1
ATOM 1495 C CA . GLY A 1 187 ? 6.077 -10.879 1.247 1.00 81.62 187 GLY A CA 1
ATOM 1496 C C . GLY A 1 187 ? 5.062 -11.672 2.059 1.00 81.62 187 GLY A C 1
ATOM 1497 O O . GLY A 1 187 ? 4.130 -12.241 1.498 1.00 81.62 187 GLY A O 1
ATOM 1498 N N . GLN A 1 188 ? 5.193 -11.688 3.389 1.00 79.31 188 GLN A N 1
ATOM 1499 C CA . GLN A 1 188 ? 4.265 -12.428 4.238 1.00 79.31 188 GLN A CA 1
ATOM 1500 C C . GLN A 1 188 ? 2.840 -11.885 4.126 1.00 79.31 188 GLN A C 1
ATOM 1502 O O . GLN A 1 188 ? 2.573 -10.724 4.430 1.00 79.31 188 GLN A O 1
ATOM 1507 N N . GLY A 1 189 ? 1.917 -12.768 3.746 1.00 75.44 189 GLY A N 1
ATOM 1508 C CA . GLY A 1 189 ? 0.501 -12.446 3.574 1.00 75.44 189 GLY A CA 1
ATOM 1509 C C . GLY A 1 189 ? 0.142 -11.922 2.184 1.00 75.44 189 GLY A C 1
ATOM 1510 O O . GLY A 1 189 ? -1.044 -11.777 1.907 1.00 75.44 189 GLY A O 1
ATOM 1511 N N . VAL A 1 190 ? 1.121 -11.700 1.297 1.00 81.31 190 VAL A N 1
ATOM 1512 C CA . VAL A 1 190 ? 0.859 -11.284 -0.091 1.00 81.31 190 VAL A CA 1
ATOM 1513 C C . VAL A 1 190 ? 0.074 -12.362 -0.858 1.00 81.31 190 VAL A C 1
ATOM 1515 O O . VAL A 1 190 ? -0.794 -12.042 -1.665 1.00 81.31 190 VAL A O 1
ATOM 1518 N N . GLU A 1 191 ? 0.290 -13.635 -0.519 1.00 82.50 191 GLU A N 1
ATOM 1519 C CA . GLU A 1 191 ? -0.433 -14.802 -1.052 1.00 82.50 191 GLU A CA 1
ATOM 1520 C C . GLU A 1 191 ? -1.958 -14.722 -0.867 1.00 82.50 191 GLU A C 1
ATOM 1522 O O . GLU A 1 191 ? -2.708 -15.164 -1.736 1.00 82.50 191 GLU A O 1
ATOM 1527 N N . LEU A 1 192 ? -2.441 -14.099 0.216 1.00 78.88 192 LEU A N 1
ATOM 1528 C CA . LEU A 1 192 ? -3.881 -13.966 0.478 1.00 78.88 192 LEU A CA 1
ATOM 1529 C C . LEU A 1 192 ? -4.582 -13.130 -0.602 1.00 78.88 192 LEU A C 1
ATOM 1531 O O . LEU A 1 192 ? -5.750 -13.357 -0.909 1.00 78.88 192 LEU A O 1
ATOM 1535 N N . TYR A 1 193 ? -3.865 -12.196 -1.229 1.00 76.69 193 TYR A N 1
ATOM 1536 C CA . TYR A 1 193 ? -4.418 -11.356 -2.287 1.00 76.69 193 TYR A CA 1
ATOM 1537 C C . TYR A 1 193 ? -4.593 -12.106 -3.607 1.00 76.69 193 TYR A C 1
ATOM 1539 O O . TYR A 1 193 ? -5.451 -11.724 -4.402 1.00 76.69 193 TYR A O 1
ATOM 1547 N N . GLN A 1 194 ? -3.838 -13.183 -3.839 1.00 83.44 194 GLN A N 1
ATOM 1548 C CA . GLN A 1 194 ? -4.002 -14.008 -5.037 1.00 83.44 194 GLN A CA 1
ATOM 1549 C C . GLN A 1 194 ? -5.368 -14.703 -5.063 1.00 83.44 194 GLN A C 1
ATOM 1551 O O . GLN A 1 194 ? -5.930 -14.919 -6.133 1.00 83.44 194 GLN A O 1
ATOM 1556 N N . GLN A 1 195 ? -5.916 -15.016 -3.887 1.00 80.94 195 GLN A N 1
ATOM 1557 C CA . GLN A 1 195 ? -7.158 -15.774 -3.747 1.00 80.94 195 GLN A CA 1
ATOM 1558 C C . GLN A 1 195 ? -8.410 -14.933 -4.034 1.00 80.94 195 GLN A C 1
ATOM 1560 O O . GLN A 1 195 ? -9.433 -15.488 -4.425 1.00 80.94 195 GLN A O 1
ATOM 1565 N N . CYS A 1 196 ? -8.346 -13.603 -3.876 1.00 81.44 196 CYS A N 1
ATOM 1566 C CA . CYS A 1 196 ? -9.506 -12.728 -4.065 1.00 81.44 196 CYS A CA 1
ATOM 1567 C C . CYS A 1 196 ? -9.172 -11.432 -4.837 1.00 81.44 196 CYS A C 1
ATOM 1569 O O . CYS A 1 196 ? -9.107 -10.350 -4.248 1.00 81.44 196 CYS A O 1
ATOM 1571 N N . PRO A 1 197 ? -9.004 -11.494 -6.174 1.00 81.50 197 PRO A N 1
ATOM 1572 C CA . PRO A 1 197 ? -8.724 -10.313 -6.996 1.00 81.50 197 PRO A CA 1
ATOM 1573 C C . PRO A 1 197 ? -9.816 -9.238 -6.921 1.00 81.50 197 PRO A C 1
ATOM 1575 O O . PRO A 1 197 ? -9.509 -8.049 -6.979 1.00 81.50 197 PRO A O 1
ATOM 1578 N N . ALA A 1 198 ? -11.080 -9.645 -6.757 1.00 79.81 198 ALA A N 1
ATOM 1579 C CA . ALA A 1 198 ? -12.212 -8.726 -6.643 1.00 79.81 198 ALA A CA 1
ATOM 1580 C C . ALA A 1 198 ? -12.068 -7.790 -5.431 1.00 79.81 198 ALA A C 1
ATOM 1582 O O . ALA A 1 198 ? -12.263 -6.581 -5.553 1.00 79.81 198 ALA A O 1
ATOM 1583 N N . ALA A 1 199 ? -11.622 -8.323 -4.287 1.00 77.69 199 ALA A N 1
ATOM 1584 C CA . ALA A 1 199 ? -11.364 -7.533 -3.086 1.00 77.69 199 ALA A CA 1
ATOM 1585 C C . ALA A 1 199 ? -10.157 -6.588 -3.227 1.00 77.69 199 ALA A C 1
ATOM 1587 O O . ALA A 1 199 ? -10.005 -5.680 -2.418 1.00 77.69 199 ALA A O 1
ATOM 1588 N N . ASN A 1 200 ? -9.322 -6.748 -4.259 1.00 81.75 200 ASN A N 1
ATOM 1589 C CA . ASN A 1 200 ? -8.133 -5.921 -4.494 1.00 81.75 200 ASN A CA 1
ATOM 1590 C C . ASN A 1 200 ? -8.393 -4.734 -5.425 1.00 81.75 200 ASN A C 1
ATOM 1592 O O . ASN A 1 200 ? -7.476 -3.959 -5.702 1.00 81.75 200 ASN A O 1
ATOM 1596 N N . GLY A 1 201 ? -9.628 -4.564 -5.911 1.00 84.69 201 GLY A N 1
ATOM 1597 C CA . GLY A 1 201 ? -9.983 -3.481 -6.831 1.00 84.69 201 GLY A CA 1
ATOM 1598 C C . GLY A 1 201 ? -9.622 -2.087 -6.303 1.00 84.69 201 GLY A C 1
ATOM 1599 O O . GLY A 1 201 ? -9.232 -1.217 -7.083 1.00 84.69 201 GLY A O 1
ATOM 1600 N N . TRP A 1 202 ? -9.642 -1.894 -4.978 1.00 84.50 202 TRP A N 1
ATOM 1601 C CA . TRP A 1 202 ? -9.296 -0.624 -4.328 1.00 84.50 202 TRP A CA 1
ATOM 1602 C C . TRP A 1 202 ? -7.819 -0.213 -4.491 1.00 84.50 202 TRP A C 1
ATOM 1604 O O . TRP A 1 202 ? -7.470 0.958 -4.320 1.00 84.50 202 TRP A O 1
ATOM 1614 N N . ILE A 1 203 ? -6.927 -1.152 -4.834 1.00 86.19 203 ILE A N 1
ATOM 1615 C CA . ILE A 1 203 ? -5.507 -0.856 -5.085 1.00 86.19 203 ILE A CA 1
ATOM 1616 C C . ILE A 1 203 ? -5.372 0.034 -6.324 1.00 86.19 203 ILE A C 1
ATOM 1618 O O . ILE A 1 203 ? -4.597 0.989 -6.321 1.00 86.19 203 ILE A O 1
ATOM 1622 N N . TYR A 1 204 ? -6.152 -0.256 -7.367 1.00 83.12 204 TYR A N 1
ATOM 1623 C CA . TYR A 1 204 ? -6.158 0.503 -8.618 1.00 83.12 204 TYR A CA 1
ATOM 1624 C C . TYR A 1 204 ? -7.174 1.639 -8.593 1.00 83.12 204 TYR A C 1
ATOM 1626 O O . TYR A 1 204 ? -6.940 2.696 -9.178 1.00 83.12 204 TYR A O 1
ATOM 1634 N N . ASN A 1 205 ? -8.300 1.421 -7.915 1.00 88.88 205 ASN A N 1
ATOM 1635 C CA . ASN A 1 205 ? -9.375 2.385 -7.819 1.00 88.88 205 ASN A CA 1
ATOM 1636 C C . ASN A 1 205 ? -9.460 2.963 -6.408 1.00 88.88 205 ASN A C 1
ATOM 1638 O O . ASN A 1 205 ? -9.959 2.331 -5.484 1.00 88.88 205 ASN A O 1
ATOM 1642 N N . ARG A 1 206 ? -9.031 4.212 -6.252 1.00 90.19 206 ARG A N 1
ATOM 1643 C CA . ARG A 1 206 ? -9.055 4.904 -4.961 1.00 90.19 206 ARG A CA 1
ATOM 1644 C C . ARG A 1 206 ? -10.453 5.407 -4.554 1.00 90.19 206 ARG A C 1
ATOM 1646 O O . ARG A 1 206 ? -10.603 6.058 -3.521 1.00 90.19 206 ARG A O 1
ATOM 1653 N N . HIS A 1 207 ? -11.477 5.170 -5.367 1.00 90.62 207 HIS A N 1
ATOM 1654 C CA . HIS A 1 207 ? -12.817 5.674 -5.096 1.00 90.62 207 HIS A CA 1
ATOM 1655 C C . HIS A 1 207 ? -13.320 5.235 -3.709 1.00 90.62 207 HIS A C 1
ATOM 1657 O O . HIS A 1 207 ? -13.192 4.074 -3.332 1.00 90.62 207 HIS A O 1
ATOM 1663 N N . GLY A 1 208 ? -13.842 6.190 -2.935 1.00 87.31 208 GLY A N 1
ATOM 1664 C CA . GLY A 1 208 ? -14.313 5.960 -1.565 1.00 87.31 208 GLY A CA 1
ATOM 1665 C C . GLY A 1 208 ? -13.245 6.014 -0.459 1.00 87.31 208 GLY A C 1
ATOM 1666 O O . GLY A 1 208 ? -13.617 5.906 0.703 1.00 87.31 208 GLY A O 1
ATOM 1667 N N . LEU A 1 209 ? -11.954 6.219 -0.773 1.00 88.38 209 LEU A N 1
ATOM 1668 C CA . LEU A 1 209 ? -10.878 6.331 0.229 1.00 88.38 209 LEU A CA 1
ATOM 1669 C C . LEU A 1 209 ? -10.121 7.668 0.158 1.00 88.38 209 LEU A C 1
ATOM 1671 O O . LEU A 1 209 ? -9.668 8.123 -0.904 1.00 88.38 209 LEU A O 1
ATOM 1675 N N . LEU A 1 210 ? -9.867 8.273 1.322 1.00 92.31 210 LEU A N 1
ATOM 1676 C CA . LEU A 1 210 ? -8.980 9.432 1.437 1.00 92.31 210 LEU A CA 1
ATOM 1677 C C . LEU A 1 210 ? -7.528 9.059 1.093 1.00 92.31 210 LEU A C 1
ATOM 1679 O O . LEU A 1 210 ? -7.116 7.902 1.177 1.00 92.31 210 LEU A O 1
ATOM 1683 N N . SER A 1 211 ? -6.699 10.052 0.737 1.00 91.38 211 SER A N 1
ATOM 1684 C CA . SER A 1 211 ? -5.293 9.813 0.335 1.00 91.38 211 SER A CA 1
ATOM 1685 C C . SER A 1 211 ? -4.524 9.106 1.435 1.00 91.38 211 SER A C 1
ATOM 1687 O O . SER A 1 211 ? -3.774 8.168 1.183 1.00 91.38 211 SER A O 1
ATOM 1689 N N . SER A 1 212 ? -4.724 9.565 2.667 1.00 90.81 212 SER A N 1
ATOM 1690 C CA . SER A 1 212 ? -4.101 9.007 3.858 1.00 90.81 212 SER A CA 1
ATOM 1691 C C . SER A 1 212 ? -4.542 7.573 4.125 1.00 90.81 212 SER A C 1
ATOM 1693 O O . SER A 1 212 ? -3.714 6.760 4.529 1.00 90.81 212 SER A O 1
ATOM 1695 N N . GLU A 1 213 ? -5.816 7.257 3.897 1.00 88.38 213 GLU A N 1
ATOM 1696 C CA . GLU A 1 213 ? -6.380 5.923 4.114 1.00 88.38 213 GLU A CA 1
ATOM 1697 C C . GLU A 1 213 ? -5.858 4.950 3.070 1.00 88.38 213 GLU A C 1
ATOM 1699 O O . GLU A 1 213 ? -5.335 3.902 3.431 1.00 88.38 213 GLU A O 1
ATOM 1704 N N . TRP A 1 214 ? -5.873 5.347 1.798 1.00 89.75 214 TRP A N 1
ATOM 1705 C CA . TRP A 1 214 ? -5.324 4.552 0.707 1.00 89.75 214 TRP A CA 1
ATOM 1706 C C . TRP A 1 214 ? -3.824 4.278 0.890 1.00 89.75 214 TRP A C 1
ATOM 1708 O O . TRP A 1 214 ? -3.392 3.129 0.829 1.00 89.75 214 TRP A O 1
ATOM 1718 N N . ILE A 1 215 ? -3.023 5.300 1.226 1.00 88.19 215 ILE A N 1
ATOM 1719 C CA . ILE A 1 215 ? -1.589 5.129 1.530 1.00 88.19 215 ILE A CA 1
ATOM 1720 C C . ILE A 1 215 ? -1.389 4.212 2.741 1.00 88.19 215 ILE A C 1
ATOM 1722 O O . ILE A 1 215 ? -0.465 3.399 2.759 1.00 88.19 215 ILE A O 1
ATOM 1726 N N . THR A 1 216 ? -2.224 4.344 3.772 1.00 86.12 216 THR A N 1
ATOM 1727 C CA . THR A 1 216 ? -2.149 3.475 4.952 1.00 86.12 216 THR A CA 1
ATOM 1728 C C . THR A 1 216 ? -2.503 2.039 4.584 1.00 86.12 216 THR A C 1
ATOM 1730 O O . THR A 1 216 ? -1.767 1.137 4.972 1.00 86.12 216 THR A O 1
ATOM 1733 N N . GLY A 1 217 ? -3.536 1.826 3.770 1.00 85.56 217 GLY A N 1
ATOM 1734 C CA . GLY A 1 217 ? -3.900 0.528 3.210 1.00 85.56 217 GLY A CA 1
ATOM 1735 C C . GLY A 1 217 ? -2.747 -0.099 2.430 1.00 85.56 217 GLY A C 1
ATOM 1736 O O . GLY A 1 217 ? -2.392 -1.238 2.700 1.00 85.56 217 GLY A O 1
ATOM 1737 N N . LEU A 1 218 ? -2.074 0.655 1.555 1.00 84.25 218 LEU A N 1
ATOM 1738 C CA . LEU A 1 218 ? -0.888 0.179 0.826 1.00 84.25 218 LEU A CA 1
ATOM 1739 C C . LEU A 1 218 ? 0.289 -0.156 1.754 1.00 84.25 218 LEU A C 1
ATOM 1741 O O . LEU A 1 218 ? 1.000 -1.139 1.543 1.00 84.25 218 LEU A O 1
ATOM 1745 N N . LYS A 1 219 ? 0.506 0.638 2.809 1.00 85.44 219 LYS A N 1
ATOM 1746 C CA . LYS A 1 219 ? 1.535 0.348 3.820 1.00 85.44 219 LYS A CA 1
ATOM 1747 C C . LYS A 1 219 ? 1.217 -0.926 4.589 1.00 85.44 219 LYS A C 1
ATOM 1749 O O . LYS A 1 219 ? 2.131 -1.699 4.857 1.00 85.44 219 LYS A O 1
ATOM 1754 N N . MET A 1 220 ? -0.049 -1.142 4.935 1.00 81.44 220 MET A N 1
ATOM 1755 C CA . MET A 1 220 ? -0.484 -2.401 5.526 1.00 81.44 220 MET A CA 1
ATOM 1756 C C . MET A 1 220 ? -0.258 -3.533 4.513 1.00 81.44 220 MET A C 1
ATOM 1758 O O . MET A 1 2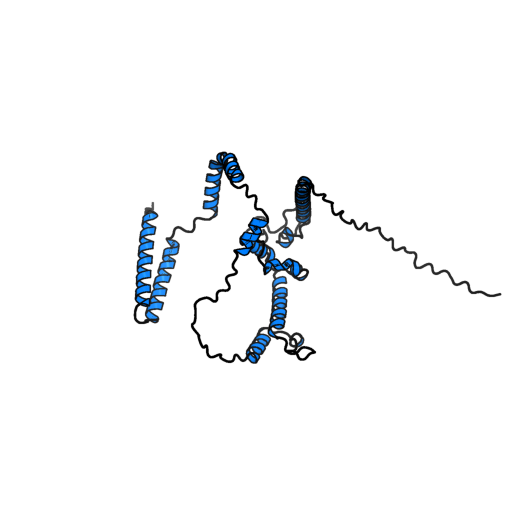20 ? 0.480 -4.466 4.779 1.00 81.44 220 MET A O 1
ATOM 1762 N N . LEU A 1 221 ? -0.741 -3.408 3.284 1.00 77.56 221 LEU A N 1
ATOM 1763 C CA . LEU A 1 221 ? -0.603 -4.450 2.267 1.00 77.56 221 LEU A CA 1
ATOM 1764 C C . LEU A 1 221 ? 0.850 -4.897 2.028 1.00 77.56 221 LEU A C 1
ATOM 1766 O O . LEU A 1 221 ? 1.119 -6.081 1.867 1.00 77.56 221 LEU A O 1
ATOM 1770 N N . THR A 1 222 ? 1.796 -3.961 2.073 1.00 76.56 222 THR A N 1
ATOM 1771 C CA . THR A 1 222 ? 3.226 -4.219 1.843 1.00 76.56 222 THR A CA 1
ATOM 1772 C C . THR A 1 222 ? 4.031 -4.543 3.111 1.00 76.56 222 THR A C 1
ATOM 1774 O O . THR A 1 222 ? 5.263 -4.506 3.066 1.00 76.56 222 THR A O 1
ATOM 1777 N N . ASN A 1 223 ? 3.369 -4.779 4.257 1.00 73.75 223 ASN A N 1
ATOM 1778 C CA . ASN A 1 223 ? 3.992 -4.898 5.589 1.00 73.75 223 ASN A CA 1
ATOM 1779 C C . ASN A 1 223 ? 5.031 -3.779 5.859 1.00 73.75 223 ASN A C 1
ATOM 1781 O O . ASN A 1 223 ? 6.069 -3.977 6.485 1.00 73.75 223 ASN A O 1
ATOM 1785 N N . SER A 1 224 ? 4.766 -2.585 5.321 1.00 76.50 224 SER A N 1
ATOM 1786 C CA . SER A 1 224 ? 5.576 -1.371 5.493 1.00 76.50 224 SER A CA 1
ATOM 1787 C C . SER A 1 224 ? 4.964 -0.422 6.525 1.00 76.50 224 SER A C 1
ATOM 1789 O O . SER A 1 224 ? 5.527 0.630 6.842 1.00 76.50 224 SER A O 1
ATOM 1791 N N . ALA A 1 225 ? 3.787 -0.769 7.049 1.00 79.81 225 ALA A N 1
ATOM 1792 C CA . ALA A 1 225 ? 3.224 -0.132 8.220 1.00 79.81 225 ALA A CA 1
ATOM 1793 C C . ALA A 1 225 ? 4.152 -0.348 9.418 1.00 79.81 225 ALA A C 1
ATOM 1795 O O . ALA A 1 225 ? 4.825 -1.369 9.535 1.00 79.81 225 ALA A O 1
ATOM 1796 N N . ALA A 1 226 ? 4.201 0.638 10.312 1.00 67.69 226 ALA A N 1
ATOM 1797 C CA . ALA A 1 226 ? 5.083 0.590 11.465 1.00 67.69 226 ALA A CA 1
ATOM 1798 C C . ALA A 1 226 ? 4.604 -0.458 12.485 1.00 67.69 226 ALA A C 1
ATOM 1800 O O . ALA A 1 226 ? 3.895 -0.121 13.432 1.00 67.69 226 ALA A O 1
ATOM 1801 N N . VAL A 1 227 ? 4.991 -1.718 12.287 1.00 70.44 227 VAL A N 1
ATOM 1802 C CA . VAL A 1 227 ? 4.782 -2.826 13.228 1.00 70.44 227 VAL A CA 1
ATOM 1803 C C . VAL A 1 227 ? 6.102 -3.133 13.947 1.00 70.44 227 VAL A C 1
ATOM 1805 O O . VAL A 1 227 ? 7.179 -2.781 13.464 1.00 70.44 227 VAL A O 1
ATOM 1808 N N . LEU A 1 228 ? 6.026 -3.746 15.134 1.00 65.88 228 LEU A N 1
ATOM 1809 C CA . LEU A 1 228 ? 7.176 -4.032 16.007 1.00 65.88 228 LEU A CA 1
ATOM 1810 C C . LEU A 1 228 ? 8.285 -4.870 15.342 1.00 65.88 228 LEU A C 1
ATOM 1812 O O . LEU A 1 228 ? 9.418 -4.826 15.814 1.00 65.88 228 LEU A O 1
ATOM 1816 N N . GLU A 1 229 ? 7.979 -5.602 14.267 1.00 67.88 229 GLU A N 1
ATOM 1817 C CA . GLU A 1 229 ? 8.952 -6.368 13.477 1.00 67.88 229 GLU A CA 1
ATOM 1818 C C . GLU A 1 229 ? 9.972 -5.490 12.725 1.00 67.88 229 GLU A C 1
ATOM 1820 O O . GLU A 1 229 ? 11.078 -5.953 12.437 1.00 67.88 229 GLU A O 1
ATOM 1825 N N . LEU A 1 230 ? 9.662 -4.220 12.432 1.00 66.38 230 LEU A N 1
ATOM 1826 C CA . LEU A 1 230 ? 10.617 -3.344 11.749 1.00 66.38 230 LEU A CA 1
ATOM 1827 C C . LEU A 1 230 ? 11.836 -3.081 12.645 1.00 66.38 230 LEU A C 1
ATOM 1829 O O . LEU A 1 230 ? 11.721 -2.504 13.734 1.00 66.38 230 LEU A O 1
ATOM 1833 N N . GLN A 1 231 ? 13.011 -3.490 12.155 1.00 58.44 231 GLN A N 1
ATOM 1834 C CA . GLN A 1 231 ? 14.297 -3.298 12.828 1.00 58.44 231 GLN A CA 1
ATOM 1835 C C . GLN A 1 231 ? 14.461 -1.845 13.308 1.00 58.44 231 GLN A C 1
ATOM 1837 O O . GLN A 1 231 ? 14.177 -0.891 12.585 1.00 58.44 231 GLN A O 1
ATOM 1842 N N . GLY A 1 232 ? 14.911 -1.688 14.558 1.00 63.69 232 GLY A N 1
ATOM 1843 C CA . GLY A 1 232 ? 15.205 -0.387 15.168 1.00 63.69 232 GLY A CA 1
ATOM 1844 C C . GLY A 1 232 ? 14.050 0.285 15.921 1.00 63.69 232 GLY A C 1
ATOM 1845 O O . GLY A 1 232 ? 14.232 1.400 16.404 1.00 63.69 232 GLY A O 1
ATOM 1846 N N . ARG A 1 233 ? 12.872 -0.349 16.050 1.00 63.47 233 ARG A N 1
ATOM 1847 C CA . ARG A 1 233 ? 11.717 0.257 16.755 1.00 63.47 233 ARG A CA 1
ATOM 1848 C C . ARG A 1 233 ? 11.273 -0.431 18.044 1.00 63.47 233 ARG A C 1
ATOM 1850 O O . ARG A 1 233 ? 10.599 0.210 18.847 1.00 63.47 233 ARG A O 1
ATOM 1857 N N . SER A 1 234 ? 11.628 -1.694 18.268 1.00 64.19 234 SER A N 1
ATOM 1858 C CA . SER A 1 234 ? 11.249 -2.416 19.488 1.00 64.19 234 SER A CA 1
ATOM 1859 C C . SER A 1 234 ? 12.458 -2.657 20.386 1.00 64.19 234 SER A C 1
ATOM 1861 O O . SER A 1 234 ? 13.352 -3.416 20.025 1.00 64.19 234 SER A O 1
ATOM 1863 N N . GLY A 1 235 ? 12.463 -2.047 21.574 1.00 64.12 235 GLY A N 1
ATOM 1864 C CA . GLY A 1 235 ? 13.423 -2.385 22.631 1.00 64.12 235 GLY A CA 1
ATOM 1865 C C . GLY A 1 235 ? 13.145 -3.738 23.301 1.00 64.12 235 GLY A C 1
ATOM 1866 O O . GLY A 1 235 ? 14.048 -4.316 23.889 1.00 64.12 235 GLY A O 1
ATOM 1867 N N . ASN A 1 236 ? 11.923 -4.277 23.168 1.00 69.94 236 ASN A N 1
ATOM 1868 C CA . ASN A 1 236 ? 11.456 -5.467 23.898 1.00 69.94 236 ASN A CA 1
ATOM 1869 C C . ASN A 1 236 ? 11.265 -6.696 22.988 1.00 69.94 236 ASN A C 1
ATOM 1871 O O . ASN A 1 236 ? 10.416 -7.545 23.253 1.00 69.94 236 ASN A O 1
ATOM 1875 N N . GLY A 1 237 ? 12.029 -6.787 21.898 1.00 73.62 237 GLY A N 1
ATOM 1876 C CA . GLY A 1 237 ? 11.944 -7.897 20.948 1.00 73.62 237 GLY A CA 1
ATOM 1877 C C . GLY A 1 237 ? 10.749 -7.806 19.993 1.00 73.62 237 GLY A C 1
ATOM 1878 O O . GLY A 1 237 ? 9.891 -6.928 20.086 1.00 73.62 237 GLY A O 1
ATOM 1879 N N . HIS A 1 238 ? 10.727 -8.699 19.012 1.00 82.56 238 HIS A N 1
ATOM 1880 C CA . HIS A 1 238 ? 9.739 -8.737 17.930 1.00 82.56 238 HIS A CA 1
ATOM 1881 C C . HIS A 1 238 ? 8.621 -9.759 18.193 1.00 82.56 238 HIS A C 1
ATOM 1883 O O . HIS A 1 238 ? 7.873 -10.081 17.281 1.00 82.56 238 HIS A O 1
ATOM 1889 N N . LEU A 1 239 ? 8.512 -10.283 19.417 1.00 86.25 239 LEU A N 1
ATOM 1890 C CA . LEU A 1 239 ? 7.570 -11.340 19.786 1.00 86.25 239 LEU A CA 1
ATOM 1891 C C . LEU A 1 239 ? 6.205 -10.794 20.210 1.00 86.25 239 LEU A C 1
ATOM 1893 O O . LEU A 1 239 ? 6.075 -9.649 20.661 1.00 86.25 239 LEU A O 1
ATOM 1897 N N . CYS A 1 240 ? 5.177 -11.627 20.055 1.00 85.44 240 CYS A N 1
ATOM 1898 C CA . CYS A 1 240 ? 3.827 -11.342 20.512 1.00 85.44 240 CYS A CA 1
ATOM 1899 C C . CYS A 1 240 ? 3.823 -10.998 22.003 1.00 85.44 240 CYS A C 1
ATOM 1901 O O . CYS A 1 240 ? 4.450 -11.660 22.822 1.00 85.44 240 CYS A O 1
ATOM 1903 N N . ARG A 1 241 ? 3.074 -9.953 22.371 1.00 83.88 241 ARG A N 1
ATOM 1904 C CA . ARG A 1 241 ? 2.900 -9.556 23.779 1.00 83.88 241 ARG A CA 1
ATOM 1905 C C . ARG A 1 241 ? 1.847 -10.389 24.508 1.00 83.88 241 ARG A C 1
ATOM 1907 O O . ARG A 1 241 ? 1.631 -10.187 25.700 1.00 83.88 241 ARG A O 1
ATOM 1914 N N . SER A 1 242 ? 1.128 -11.253 23.794 1.00 83.88 242 SER A N 1
ATOM 1915 C CA . SER A 1 242 ? 0.180 -12.163 24.421 1.00 83.88 242 SER A CA 1
ATOM 1916 C C . SER A 1 242 ? 0.953 -13.227 25.191 1.00 83.88 242 SER A C 1
ATOM 1918 O O . SER A 1 242 ? 1.892 -13.817 24.663 1.00 83.88 242 SER A O 1
ATOM 1920 N N . GLN A 1 243 ? 0.564 -13.462 26.442 1.00 82.38 243 GLN A N 1
ATOM 1921 C CA . GLN A 1 243 ? 1.187 -14.494 27.266 1.00 82.38 243 GLN A CA 1
ATOM 1922 C C . GLN A 1 243 ? 1.069 -15.855 26.569 1.00 82.38 243 GLN A C 1
ATOM 1924 O O . GLN A 1 243 ? -0.001 -16.199 26.071 1.00 82.38 243 GLN A O 1
ATOM 1929 N N . GLY A 1 244 ? 2.179 -16.595 26.513 1.00 82.31 244 GLY A N 1
ATOM 1930 C CA . GLY A 1 244 ? 2.238 -17.927 25.906 1.00 82.31 244 GLY A CA 1
ATOM 1931 C C . GLY A 1 244 ? 2.455 -17.963 24.389 1.00 82.31 244 GLY A C 1
ATOM 1932 O O . GLY A 1 244 ? 2.532 -19.055 23.839 1.00 82.31 244 GLY A O 1
ATOM 1933 N N . PHE A 1 245 ? 2.598 -16.819 23.706 1.00 81.19 245 PHE A N 1
ATOM 1934 C CA . PHE A 1 245 ? 2.848 -16.786 22.259 1.00 81.19 245 PHE A CA 1
ATOM 1935 C C . PHE A 1 245 ? 4.291 -16.386 21.946 1.00 81.19 245 PHE A C 1
ATOM 1937 O O . PHE A 1 245 ? 4.746 -15.305 22.311 1.00 81.19 245 PHE A O 1
ATOM 1944 N N . THR A 1 246 ? 4.997 -17.246 21.214 1.00 84.44 246 THR A N 1
ATOM 1945 C CA . THR A 1 246 ? 6.380 -17.032 20.749 1.00 84.44 246 THR A CA 1
ATOM 1946 C C . THR A 1 246 ? 6.449 -16.582 19.288 1.00 84.44 246 THR A C 1
ATOM 1948 O O . THR A 1 246 ? 7.524 -16.533 18.695 1.00 84.44 246 THR A O 1
ATOM 1951 N N . GLU A 1 247 ? 5.309 -16.242 18.686 1.00 84.44 247 GLU A N 1
ATOM 1952 C CA . GLU A 1 247 ? 5.258 -15.771 17.306 1.00 84.44 247 GLU A CA 1
ATOM 1953 C C . GLU A 1 247 ? 5.823 -14.358 17.161 1.00 84.44 247 GLU A C 1
ATOM 1955 O O . GLU A 1 247 ? 5.661 -13.501 18.032 1.00 84.44 247 GLU A O 1
ATOM 1960 N N . ILE A 1 248 ? 6.436 -14.097 16.010 1.00 83.81 248 ILE A N 1
ATOM 1961 C CA . ILE A 1 248 ? 6.894 -12.765 15.622 1.00 83.81 248 ILE A CA 1
ATOM 1962 C C . ILE A 1 248 ? 5.671 -11.899 15.280 1.00 83.81 248 ILE A C 1
ATOM 1964 O O . ILE A 1 248 ? 4.809 -12.313 14.505 1.00 83.81 248 ILE A O 1
ATOM 1968 N N . VAL A 1 249 ? 5.603 -10.679 15.824 1.00 82.19 249 VAL A N 1
ATOM 1969 C CA . VAL A 1 249 ? 4.560 -9.683 15.528 1.00 82.19 249 VAL A CA 1
ATOM 1970 C C . VAL A 1 249 ? 4.808 -9.081 14.157 1.00 82.19 249 VAL A C 1
ATOM 1972 O O . VAL A 1 249 ? 5.258 -7.943 14.021 1.00 82.19 249 VAL A O 1
ATOM 1975 N N . THR A 1 250 ? 4.495 -9.863 13.138 1.00 79.50 250 THR A N 1
ATOM 1976 C CA . THR A 1 250 ? 4.401 -9.384 11.766 1.00 79.50 250 THR A CA 1
ATOM 1977 C C . THR A 1 250 ? 3.064 -8.684 11.566 1.00 79.50 250 THR A C 1
ATOM 1979 O O . THR A 1 250 ? 2.146 -8.804 12.387 1.00 79.50 250 THR A O 1
ATOM 1982 N N . LEU A 1 251 ? 2.890 -7.949 10.471 1.00 77.88 251 LEU A N 1
ATOM 1983 C CA . LEU A 1 251 ? 1.572 -7.392 10.198 1.00 77.88 251 LEU A CA 1
ATOM 1984 C C . LEU A 1 251 ? 0.518 -8.484 9.983 1.00 77.88 251 LEU A C 1
ATOM 1986 O O . LEU A 1 251 ? -0.608 -8.314 10.436 1.00 77.88 251 LEU A O 1
ATOM 1990 N N . SER A 1 252 ? 0.873 -9.627 9.387 1.00 75.25 252 SER A N 1
ATOM 1991 C CA . SER A 1 252 ? -0.057 -10.762 9.279 1.00 75.25 252 SER A CA 1
ATOM 1992 C C . SER A 1 252 ? -0.517 -11.258 10.657 1.00 75.25 252 SER A C 1
ATOM 1994 O O . SER A 1 252 ? -1.682 -11.610 10.835 1.00 75.25 252 SER A O 1
ATOM 1996 N N . HIS A 1 253 ? 0.363 -11.201 11.661 1.00 81.81 253 HIS A N 1
ATOM 1997 C CA . HIS A 1 253 ? 0.021 -11.498 13.047 1.00 81.81 253 HIS A CA 1
ATOM 1998 C C . HIS A 1 253 ? -0.956 -10.461 13.627 1.00 81.81 253 HIS A C 1
ATOM 2000 O O . HIS A 1 253 ? -1.959 -10.836 14.233 1.00 81.81 253 HIS A O 1
ATOM 2006 N N . VAL A 1 254 ? -0.731 -9.166 13.372 1.00 79.00 254 VAL A N 1
ATOM 2007 C CA . VAL A 1 254 ? -1.642 -8.078 13.787 1.00 79.00 254 VAL A CA 1
ATOM 2008 C C . VAL A 1 254 ? -3.006 -8.154 13.084 1.00 79.00 254 VAL A C 1
ATOM 2010 O O . VAL A 1 254 ? -4.036 -7.911 13.715 1.00 79.00 254 VAL A O 1
ATOM 2013 N N . LEU A 1 255 ? -3.030 -8.494 11.794 1.00 76.12 255 LEU A N 1
ATOM 2014 C CA . LEU A 1 255 ? -4.232 -8.513 10.954 1.00 76.12 255 LEU A CA 1
ATOM 2015 C C . LEU A 1 255 ? -5.039 -9.806 11.048 1.00 76.12 255 LEU A C 1
ATOM 2017 O O . LEU A 1 255 ? -6.227 -9.781 10.750 1.00 76.12 255 LEU A O 1
ATOM 2021 N N . GLY A 1 256 ? -4.429 -10.914 11.468 1.00 74.38 256 GLY A N 1
ATOM 2022 C CA . GLY A 1 256 ? -5.051 -12.228 11.320 1.00 74.38 256 GLY A CA 1
ATOM 2023 C C . GLY A 1 256 ? -4.571 -13.244 12.338 1.00 74.38 256 GLY A C 1
ATOM 2024 O O . GLY A 1 256 ? -5.334 -13.669 13.196 1.00 74.38 256 GLY A O 1
ATOM 2025 N N . LYS A 1 257 ? -3.289 -13.599 12.263 1.00 80.06 257 LYS A N 1
ATOM 2026 C CA . LYS A 1 257 ? -2.787 -14.860 12.830 1.00 80.06 257 LYS A CA 1
ATOM 2027 C C . LYS A 1 257 ? -2.765 -14.920 14.356 1.00 80.06 257 LYS A C 1
ATOM 2029 O O . LYS A 1 257 ? -2.777 -16.004 14.922 1.00 80.06 257 LYS A O 1
ATOM 2034 N N . CYS A 1 258 ? -2.738 -13.778 15.039 1.00 86.56 258 CYS A N 1
ATOM 2035 C CA . CYS A 1 258 ? -2.810 -13.778 16.493 1.00 86.56 258 CYS A CA 1
ATOM 2036 C C . CYS A 1 258 ? -4.214 -14.180 16.958 1.00 86.56 258 CYS A C 1
ATOM 2038 O O . CYS A 1 258 ? -5.134 -13.377 16.814 1.00 86.56 258 CYS A O 1
ATOM 2040 N N . LEU A 1 259 ? -4.356 -15.334 17.617 1.00 84.44 259 LEU A N 1
ATOM 2041 C CA . LEU A 1 259 ? -5.630 -15.795 18.193 1.00 84.44 259 LEU A CA 1
ATOM 2042 C C . LEU A 1 259 ? -6.269 -14.744 19.119 1.00 84.44 259 LEU A C 1
ATOM 2044 O O . LEU A 1 259 ? -7.457 -14.446 19.043 1.00 84.44 259 LEU A O 1
ATOM 2048 N N . LYS A 1 260 ? -5.466 -14.091 19.968 1.00 86.62 260 LYS A N 1
ATOM 2049 C CA . LYS A 1 260 ? -5.959 -12.995 20.818 1.00 86.62 260 LYS A CA 1
ATOM 2050 C C . LYS A 1 260 ? -6.395 -11.777 19.997 1.00 86.62 260 LYS A C 1
ATOM 2052 O O . LYS A 1 260 ? -7.354 -11.094 20.352 1.00 86.62 260 LYS A O 1
ATOM 2057 N N . GLY A 1 261 ? -5.668 -11.476 18.922 1.00 83.06 261 GLY A N 1
ATOM 2058 C CA . GLY A 1 261 ? -6.023 -10.412 17.986 1.00 83.06 261 GLY A CA 1
ATOM 2059 C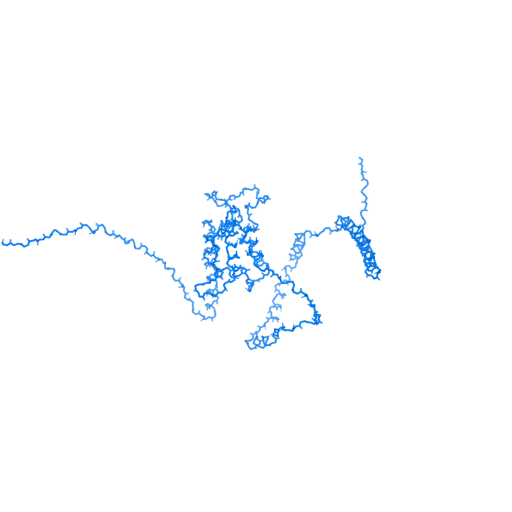 C . GLY A 1 261 ? -7.335 -10.705 17.263 1.00 83.06 261 GLY A C 1
ATOM 2060 O O . GLY A 1 261 ? -8.158 -9.808 17.130 1.00 83.06 261 GLY A O 1
ATOM 2061 N N . GLU A 1 262 ? -7.546 -11.955 16.865 1.00 84.50 262 GLU A N 1
ATOM 2062 C CA . GLU A 1 262 ? -8.775 -12.451 16.254 1.00 84.50 262 GLU A CA 1
ATOM 2063 C C . GLU A 1 262 ? -9.978 -12.276 17.174 1.00 84.50 262 GLU A C 1
ATOM 2065 O O . GLU A 1 262 ? -10.924 -11.595 16.792 1.00 84.50 262 GLU A O 1
ATOM 2070 N N . LEU A 1 263 ? -9.893 -12.739 18.424 1.00 86.25 263 LEU A N 1
ATOM 2071 C CA . LEU A 1 263 ? -10.962 -12.546 19.410 1.00 86.25 263 LEU A CA 1
ATOM 2072 C C . LEU A 1 263 ? -11.323 -11.066 19.601 1.00 86.25 263 LEU A C 1
ATOM 2074 O O . LEU A 1 263 ? -12.497 -10.705 19.667 1.00 86.25 263 LEU A O 1
ATOM 2078 N N . HIS A 1 264 ? -10.325 -10.179 19.650 1.00 82.94 264 HIS A N 1
ATOM 2079 C CA . HIS A 1 264 ? -10.580 -8.741 19.738 1.00 82.94 264 HIS A CA 1
ATOM 2080 C C . HIS A 1 264 ? -11.191 -8.155 18.460 1.00 82.94 264 HIS A C 1
ATOM 2082 O O . HIS A 1 264 ? -11.974 -7.210 18.555 1.00 82.94 264 HIS A O 1
ATOM 2088 N N . ARG A 1 265 ? -10.818 -8.649 17.274 1.00 82.31 265 ARG A N 1
ATOM 2089 C CA . ARG A 1 265 ? -11.422 -8.212 16.008 1.00 82.31 265 ARG A CA 1
ATOM 2090 C C . ARG A 1 265 ? -12.876 -8.651 15.932 1.00 82.31 265 ARG A C 1
ATOM 2092 O O . ARG A 1 265 ? -13.704 -7.792 15.660 1.00 82.31 265 ARG A O 1
ATOM 2099 N N . ASN A 1 266 ? -13.174 -9.905 16.267 1.00 85.00 266 ASN A N 1
ATOM 2100 C CA . ASN A 1 266 ? -14.539 -10.431 16.308 1.00 85.00 266 ASN A CA 1
ATOM 2101 C C . ASN A 1 266 ? -15.380 -9.622 17.300 1.00 85.00 266 ASN A C 1
ATOM 2103 O O . ASN A 1 266 ? -16.369 -9.018 16.916 1.00 85.00 266 ASN A O 1
ATOM 2107 N N . SER A 1 267 ? -14.888 -9.417 18.525 1.00 84.56 267 SER A N 1
ATOM 2108 C CA . SER A 1 267 ? -15.593 -8.583 19.506 1.00 84.56 267 SER A CA 1
ATOM 2109 C C . SER A 1 267 ? -15.844 -7.146 19.020 1.00 84.56 267 SER A C 1
ATOM 2111 O O . SER A 1 267 ? -16.902 -6.575 19.278 1.00 84.56 267 SER A O 1
ATOM 2113 N N . ARG A 1 268 ? -14.895 -6.518 18.311 1.00 82.81 268 ARG A N 1
ATOM 2114 C CA . ARG A 1 268 ? -15.110 -5.183 17.718 1.00 82.81 268 ARG A CA 1
ATOM 2115 C C . ARG A 1 268 ? -16.116 -5.217 16.577 1.00 82.81 268 ARG A C 1
ATOM 2117 O O . ARG A 1 268 ? -16.923 -4.297 16.496 1.00 82.81 268 ARG A O 1
ATOM 2124 N N . HIS A 1 269 ? -16.043 -6.230 15.721 1.00 86.94 269 HIS A N 1
ATOM 2125 C CA . HIS A 1 269 ? -16.995 -6.450 14.643 1.00 86.94 269 HIS A CA 1
ATOM 2126 C C . HIS A 1 269 ? -18.412 -6.557 15.213 1.00 86.94 269 HIS A C 1
ATOM 2128 O O . HIS A 1 269 ? -19.254 -5.739 14.862 1.00 86.94 269 HIS A O 1
ATOM 2134 N N . ASP A 1 270 ? -18.625 -7.430 16.198 1.00 85.88 270 ASP A N 1
ATOM 2135 C CA . ASP A 1 270 ? -19.923 -7.636 16.850 1.00 85.88 270 ASP A CA 1
ATOM 2136 C C . ASP A 1 270 ? -20.450 -6.348 17.497 1.00 85.88 270 ASP A C 1
ATOM 2138 O O . ASP A 1 270 ? -21.639 -6.035 17.433 1.00 85.88 270 ASP A O 1
ATOM 2142 N N . ASN A 1 271 ? -19.560 -5.551 18.100 1.00 86.31 271 ASN A N 1
ATOM 2143 C CA . ASN A 1 271 ? -19.920 -4.254 18.673 1.00 86.31 271 ASN A CA 1
ATOM 2144 C C . ASN A 1 271 ? -20.348 -3.236 17.601 1.00 86.31 271 ASN A C 1
ATOM 2146 O O . ASN A 1 271 ? -21.301 -2.482 17.815 1.00 86.31 271 ASN A O 1
ATOM 2150 N N . VAL A 1 272 ? -19.650 -3.190 16.462 1.00 81.38 272 VAL A N 1
ATOM 2151 C CA . VAL A 1 272 ? -19.998 -2.310 15.335 1.00 81.38 272 VAL A CA 1
ATOM 2152 C C . VAL A 1 272 ? -21.308 -2.762 14.701 1.00 81.38 272 VAL A C 1
ATOM 2154 O O . VAL A 1 272 ? -22.200 -1.937 14.521 1.00 81.38 272 VAL A O 1
ATOM 2157 N N . GLU A 1 273 ? -21.464 -4.058 14.443 1.00 89.44 273 GLU A N 1
ATOM 2158 C CA . GLU A 1 273 ? -22.693 -4.653 13.922 1.00 89.44 273 GLU A CA 1
ATOM 2159 C C . GLU A 1 273 ? -23.880 -4.332 14.836 1.00 89.44 273 GLU A C 1
ATOM 2161 O O . GLU A 1 273 ? -24.903 -3.818 14.382 1.00 89.44 273 GLU A O 1
ATOM 2166 N N . LYS A 1 274 ? -23.718 -4.527 16.151 1.00 89.31 274 LYS A N 1
ATOM 2167 C CA . LYS A 1 274 ? -24.726 -4.155 17.147 1.00 89.31 274 LYS A CA 1
ATOM 2168 C C . LYS A 1 274 ? -25.068 -2.666 17.094 1.00 89.31 274 LYS A C 1
ATOM 2170 O O . LYS A 1 274 ? -26.247 -2.323 17.134 1.00 89.31 274 LYS A O 1
ATOM 2175 N N . SER A 1 275 ? -24.070 -1.794 16.967 1.00 88.06 275 SER A N 1
ATOM 2176 C CA . SER A 1 275 ? -24.282 -0.342 16.900 1.00 88.06 275 SER A CA 1
ATOM 2177 C C . SER A 1 275 ? -25.045 0.072 15.637 1.00 88.06 275 SER A C 1
ATOM 2179 O O . SER A 1 275 ? -25.966 0.884 15.713 1.00 88.06 275 SER A O 1
ATOM 2181 N N . ILE A 1 276 ? -24.702 -0.510 14.483 1.00 89.50 276 ILE A N 1
ATOM 2182 C CA . ILE A 1 276 ? -25.399 -0.277 13.209 1.00 89.50 276 ILE A CA 1
ATOM 2183 C C . ILE A 1 276 ? -26.843 -0.768 13.308 1.00 89.50 276 ILE A C 1
ATOM 2185 O O . ILE A 1 276 ? -27.772 -0.042 12.960 1.00 89.50 276 ILE A O 1
ATOM 2189 N N . ARG A 1 277 ? -27.045 -1.969 13.853 1.00 92.94 277 ARG A N 1
ATOM 2190 C CA . ARG A 1 277 ? -28.370 -2.555 14.066 1.00 92.94 277 ARG A CA 1
ATOM 2191 C C . ARG A 1 277 ? -29.249 -1.671 14.944 1.00 92.94 277 ARG A C 1
ATOM 2193 O O . ARG A 1 277 ? -30.398 -1.412 14.602 1.00 92.94 277 ARG A O 1
ATOM 2200 N N . GLU A 1 278 ? -28.723 -1.194 16.069 1.00 94.19 278 GLU A N 1
ATOM 2201 C CA . GLU A 1 278 ? -29.447 -0.282 16.958 1.00 94.19 278 GLU A CA 1
ATOM 2202 C C . GLU A 1 278 ? -29.783 1.046 16.269 1.00 94.19 278 GLU A C 1
ATOM 2204 O O . GLU A 1 278 ? -30.873 1.579 16.477 1.00 94.19 278 GLU A O 1
ATOM 2209 N N . ALA A 1 279 ? -28.887 1.573 15.430 1.00 91.81 279 ALA A N 1
ATOM 2210 C CA . ALA A 1 279 ? -29.143 2.784 14.656 1.00 91.81 279 ALA A CA 1
ATOM 2211 C C . ALA A 1 279 ? -30.264 2.585 13.620 1.00 91.81 279 ALA A C 1
ATOM 2213 O O . ALA A 1 279 ? -31.170 3.410 13.551 1.00 91.81 279 ALA A O 1
ATOM 2214 N N . LEU A 1 280 ? -30.255 1.475 12.879 1.00 92.88 280 LEU A N 1
ATOM 2215 C CA . LEU A 1 280 ? -31.291 1.144 11.891 1.00 92.88 280 LEU A CA 1
ATOM 2216 C C . LEU A 1 280 ? -32.652 0.859 12.545 1.00 92.88 280 LEU A C 1
ATOM 2218 O O . LEU A 1 280 ? -33.690 1.310 12.069 1.00 92.88 280 LEU A O 1
ATOM 2222 N N . ARG A 1 281 ? -32.673 0.187 13.698 1.00 96.19 281 ARG A N 1
ATOM 2223 C CA . ARG A 1 281 ? -33.924 -0.022 14.445 1.00 96.19 281 ARG A CA 1
ATOM 2224 C C . ARG A 1 281 ? -34.537 1.292 14.922 1.00 96.19 281 ARG A C 1
ATOM 2226 O O . ARG A 1 281 ? -35.755 1.440 14.910 1.00 96.19 281 ARG A O 1
ATOM 2233 N N . LYS A 1 282 ? -33.712 2.277 15.297 1.00 95.25 282 LYS A N 1
ATOM 2234 C CA . LYS A 1 282 ? -34.190 3.620 15.671 1.00 95.25 282 LYS A CA 1
ATOM 2235 C C . LYS A 1 282 ? -34.850 4.367 14.512 1.00 95.25 282 LYS A C 1
ATOM 2237 O O . LYS A 1 282 ? -35.670 5.239 14.777 1.00 95.25 282 LYS A O 1
ATOM 2242 N N . THR A 1 283 ? -34.543 4.031 13.258 1.00 96.56 283 THR A N 1
ATOM 2243 C CA . THR A 1 283 ? -35.232 4.604 12.089 1.00 96.56 283 THR A CA 1
ATOM 2244 C C . THR A 1 283 ? -36.534 3.874 11.746 1.00 96.56 283 THR A C 1
ATOM 2246 O O . THR A 1 283 ? -37.156 4.200 10.741 1.00 96.56 283 THR A O 1
ATOM 2249 N N . GLY A 1 284 ? -36.951 2.889 12.552 1.00 97.31 284 GLY A N 1
ATOM 2250 C CA . GLY A 1 284 ? -38.153 2.087 12.314 1.00 97.31 284 GLY A CA 1
ATOM 2251 C C . GLY A 1 284 ? -37.962 0.951 11.307 1.00 97.31 284 GLY A C 1
ATOM 2252 O O . GLY A 1 284 ? -38.952 0.372 10.871 1.00 97.31 284 GLY A O 1
ATOM 2253 N N . LEU A 1 285 ? -36.718 0.630 10.929 1.00 95.12 285 LEU A N 1
ATOM 2254 C CA . LEU A 1 285 ? -36.431 -0.512 10.063 1.00 95.12 285 LEU A CA 1
ATOM 2255 C C . LEU A 1 285 ? -36.385 -1.805 10.882 1.00 95.12 285 LEU A C 1
ATOM 2257 O O . LEU A 1 285 ? -35.786 -1.857 11.962 1.00 95.12 285 LEU A O 1
ATOM 2261 N N . GLU A 1 286 ? -36.988 -2.859 10.341 1.00 95.88 286 GLU A N 1
ATOM 2262 C CA . GLU A 1 286 ? -36.826 -4.218 10.844 1.00 95.88 286 GLU A CA 1
ATOM 2263 C C . GLU A 1 286 ? -35.435 -4.729 10.448 1.00 95.88 286 GLU A C 1
ATOM 2265 O O . GLU A 1 286 ? -35.012 -4.595 9.299 1.00 95.88 286 GLU A O 1
ATOM 2270 N N . VAL A 1 287 ? -34.681 -5.236 11.426 1.00 95.44 287 VAL A N 1
ATOM 2271 C CA . VAL A 1 287 ? -33.319 -5.739 11.211 1.00 95.44 287 VAL A CA 1
ATOM 2272 C C . VAL A 1 287 ? -33.209 -7.115 11.837 1.00 95.44 287 VAL A C 1
ATOM 2274 O O . VAL A 1 287 ? -33.173 -7.236 13.074 1.00 95.44 287 VAL A O 1
ATOM 2277 N N . ASP A 1 288 ? -33.125 -8.111 10.965 1.00 92.25 288 ASP A N 1
ATOM 2278 C CA . ASP A 1 288 ? -32.893 -9.505 11.306 1.00 92.25 288 ASP A CA 1
ATOM 2279 C C . ASP A 1 288 ? -31.406 -9.785 11.493 1.00 92.25 288 ASP A C 1
ATOM 2281 O O . ASP A 1 288 ? -30.542 -9.175 10.859 1.00 92.25 288 ASP A O 1
ATOM 2285 N N . ASN A 1 289 ? -31.108 -10.712 12.399 1.00 84.88 289 ASN A N 1
ATOM 2286 C CA . ASN A 1 289 ? -29.750 -11.192 12.593 1.00 84.88 289 ASN A CA 1
ATOM 2287 C C . ASN A 1 289 ? -29.532 -12.403 11.706 1.00 84.88 289 ASN A C 1
ATOM 2289 O O . ASN A 1 289 ? -30.310 -13.357 11.760 1.00 84.88 289 ASN A O 1
ATOM 2293 N N . GLU A 1 290 ? -28.433 -12.397 10.963 1.00 81.00 290 GLU A N 1
ATOM 2294 C CA . GLU A 1 290 ? -27.942 -13.620 10.356 1.00 81.00 290 GLU A CA 1
ATOM 2295 C C . GLU A 1 290 ? -27.551 -14.575 11.490 1.00 81.00 290 GLU A C 1
ATOM 2297 O O . GLU A 1 290 ? -26.607 -14.339 12.247 1.00 81.00 290 GLU A O 1
ATOM 2302 N N . VAL A 1 291 ? -28.344 -15.630 11.676 1.00 79.25 291 VAL A N 1
ATOM 2303 C CA . VAL A 1 291 ? -28.007 -16.690 12.620 1.00 79.25 291 VAL A CA 1
ATOM 2304 C C . VAL A 1 291 ? -26.784 -17.378 12.041 1.00 79.25 291 VAL A C 1
ATOM 2306 O O . VAL A 1 291 ? -26.861 -17.946 10.953 1.00 79.25 291 VAL A O 1
ATOM 2309 N N . HIS A 1 292 ? -25.647 -17.307 12.737 1.00 64.50 292 HIS A N 1
ATOM 2310 C CA . HIS A 1 292 ? -24.479 -18.081 12.342 1.00 64.50 292 HIS A CA 1
ATOM 2311 C C . HIS A 1 292 ? -24.910 -19.534 12.190 1.00 64.50 292 HIS A C 1
ATOM 2313 O O . HIS A 1 292 ? -25.362 -20.148 13.158 1.00 64.50 292 HIS A O 1
ATOM 2319 N N . CYS A 1 293 ? -24.791 -20.071 10.976 1.00 50.62 293 CYS A N 1
ATOM 2320 C CA . CYS A 1 293 ? -24.933 -21.495 10.758 1.00 50.62 293 CYS A CA 1
ATOM 2321 C C . CYS A 1 293 ? -23.804 -22.169 11.536 1.00 50.62 293 CYS A C 1
ATOM 2323 O O . CYS A 1 293 ? -22.690 -22.334 11.040 1.00 50.62 293 CYS A O 1
ATOM 2325 N N . SER A 1 294 ? -24.085 -22.541 12.782 1.00 57.50 294 SER A N 1
ATOM 2326 C CA . SER A 1 294 ? -23.404 -23.649 13.415 1.00 57.50 294 SER A CA 1
ATOM 2327 C C . SER A 1 294 ? -23.718 -24.822 12.505 1.00 57.50 294 SER A C 1
ATOM 2329 O O . SER A 1 294 ? -24.833 -25.336 12.507 1.00 57.50 294 SER A O 1
ATOM 2331 N N . ALA A 1 295 ? -22.777 -25.179 11.631 1.00 54.50 295 ALA A N 1
ATOM 2332 C CA . ALA A 1 295 ? -22.767 -26.528 11.115 1.00 54.50 295 ALA A CA 1
ATOM 2333 C C . ALA A 1 295 ? -22.593 -27.377 12.367 1.00 54.50 295 ALA A C 1
ATOM 2335 O O . ALA A 1 295 ? -21.473 -27.554 12.846 1.00 54.50 295 ALA A O 1
ATOM 2336 N N . ASP A 1 296 ? -23.711 -27.792 12.962 1.00 54.91 296 ASP A N 1
ATOM 2337 C CA . ASP A 1 296 ? -23.710 -28.899 13.882 1.00 54.91 296 ASP A CA 1
ATOM 2338 C C . ASP A 1 296 ? -23.045 -29.993 13.073 1.00 54.91 296 ASP A C 1
ATOM 2340 O O . ASP A 1 296 ? -23.612 -30.545 12.125 1.00 54.91 296 ASP A O 1
ATOM 2344 N N . ILE A 1 297 ? -21.777 -30.240 13.393 1.00 56.97 297 ILE A N 1
ATOM 2345 C CA . ILE A 1 297 ? -21.124 -31.482 13.059 1.00 56.97 297 ILE A CA 1
ATOM 2346 C C . ILE A 1 297 ? -21.895 -32.478 13.915 1.00 56.97 297 ILE A C 1
ATOM 2348 O O . ILE A 1 297 ? -21.447 -32.900 14.978 1.00 56.97 297 ILE A O 1
ATOM 2352 N N . VAL A 1 298 ? -23.113 -32.810 13.479 1.00 56.25 298 VAL A N 1
ATOM 2353 C CA . VAL A 1 298 ? -23.690 -34.105 13.734 1.00 56.25 298 VAL A CA 1
ATOM 2354 C C . VAL A 1 298 ? -22.582 -34.993 13.230 1.00 56.25 298 VAL A C 1
ATOM 2356 O O . VAL A 1 298 ? -22.301 -35.021 12.030 1.00 56.25 298 VAL A O 1
ATOM 2359 N N . ALA A 1 299 ? -21.829 -35.562 14.169 1.00 54.25 299 ALA A N 1
ATOM 2360 C CA . ALA A 1 299 ? -20.934 -36.643 13.875 1.00 54.25 299 ALA A CA 1
ATOM 2361 C C . ALA A 1 299 ? -21.836 -37.647 13.173 1.00 54.25 299 ALA A C 1
ATOM 2363 O O . ALA A 1 299 ? -22.632 -38.336 13.809 1.00 54.25 299 ALA A O 1
ATOM 2364 N N . ILE A 1 300 ? -21.813 -37.625 11.841 1.00 54.12 300 ILE A N 1
ATOM 2365 C CA . ILE A 1 300 ? -22.281 -38.730 11.046 1.00 54.12 300 ILE A CA 1
ATOM 2366 C C . ILE A 1 300 ? -21.263 -39.778 11.441 1.00 54.12 300 ILE A C 1
ATOM 2368 O O . ILE A 1 300 ? -20.146 -39.816 10.925 1.00 54.12 300 ILE A O 1
ATOM 2372 N N . ASP A 1 301 ? -21.621 -40.514 12.489 1.00 50.12 301 ASP A N 1
ATOM 2373 C CA . ASP A 1 301 ? -21.083 -41.809 12.808 1.00 50.12 301 ASP A CA 1
ATOM 2374 C C . ASP A 1 301 ? -21.336 -42.594 11.526 1.00 50.12 301 ASP A C 1
ATOM 2376 O O . ASP A 1 301 ? -22.435 -43.095 11.278 1.00 50.12 301 ASP A O 1
ATOM 2380 N N . LEU A 1 302 ? -20.380 -42.500 10.594 1.00 55.53 302 LEU A N 1
ATOM 2381 C CA . LEU A 1 302 ? -20.354 -43.272 9.370 1.00 55.53 302 LEU A CA 1
ATOM 2382 C C . LEU A 1 302 ? -20.163 -44.690 9.863 1.00 55.53 302 LEU A C 1
ATOM 2384 O O . LEU A 1 302 ? -19.045 -45.165 10.072 1.00 55.53 302 LEU A O 1
ATOM 2388 N N . GLY A 1 303 ? -21.321 -45.273 10.156 1.00 46.88 303 GLY A N 1
ATOM 2389 C CA . GLY A 1 303 ? -21.497 -46.525 10.825 1.00 46.88 303 GLY A CA 1
ATOM 2390 C C . GLY A 1 303 ? -20.572 -47.544 10.211 1.00 46.88 303 GLY A C 1
ATOM 2391 O O . GLY A 1 303 ? -20.521 -47.764 8.998 1.00 46.88 303 GLY A O 1
ATOM 2392 N N . ARG A 1 304 ? -19.884 -48.200 11.125 1.00 50.19 304 ARG A N 1
ATOM 2393 C CA . ARG A 1 304 ? -19.110 -49.426 11.006 1.00 50.19 304 ARG A CA 1
ATOM 2394 C C . ARG A 1 304 ? -19.936 -50.627 10.492 1.00 50.19 304 ARG A C 1
ATOM 2396 O O . ARG A 1 304 ? -19.544 -51.760 10.738 1.00 50.19 304 ARG A O 1
ATOM 2403 N N . ASP A 1 305 ? -21.037 -50.395 9.774 1.00 52.81 305 ASP A N 1
ATOM 2404 C CA . ASP A 1 305 ? -22.082 -51.376 9.453 1.00 52.81 305 ASP A CA 1
ATOM 2405 C C . ASP A 1 305 ? -22.083 -51.850 7.987 1.00 52.81 305 ASP A C 1
ATOM 2407 O O . ASP A 1 305 ? -22.873 -52.715 7.616 1.00 52.81 305 ASP A O 1
ATOM 2411 N N . LEU A 1 306 ? -21.165 -51.375 7.138 1.00 52.38 306 LEU A N 1
ATOM 2412 C CA . LEU A 1 306 ? -21.099 -51.786 5.723 1.00 52.38 306 LEU A CA 1
ATOM 2413 C C . LEU A 1 306 ? -20.376 -53.125 5.446 1.00 52.38 306 LEU A C 1
ATOM 2415 O O . LEU A 1 306 ? -20.058 -53.409 4.294 1.00 52.38 306 LEU A O 1
ATOM 2419 N N . LEU A 1 307 ? -20.134 -53.980 6.451 1.00 52.44 307 LEU A N 1
ATOM 2420 C CA . LEU A 1 307 ? -19.512 -55.306 6.239 1.00 52.44 307 LEU A CA 1
ATOM 2421 C C . LEU A 1 307 ? -20.366 -56.521 6.627 1.00 52.44 307 LEU A C 1
ATOM 2423 O O . LEU A 1 307 ? -19.888 -57.650 6.530 1.00 52.44 307 LEU A O 1
ATOM 2427 N N . SER A 1 308 ? -21.644 -56.346 6.957 1.00 50.12 308 SER A N 1
ATOM 2428 C CA . SER A 1 308 ? -22.556 -57.486 7.119 1.00 50.12 308 SER A CA 1
ATOM 2429 C C . SER A 1 308 ? -23.224 -57.836 5.789 1.00 50.12 308 SER A C 1
ATOM 2431 O O . SER A 1 308 ? -24.393 -57.535 5.563 1.00 50.12 308 SER A O 1
ATOM 2433 N N . ILE A 1 309 ? -22.465 -58.470 4.891 1.00 51.72 309 ILE A N 1
ATOM 2434 C CA . ILE A 1 309 ? -23.009 -59.161 3.714 1.00 51.72 309 ILE A CA 1
ATOM 2435 C C . ILE A 1 309 ? -23.738 -60.416 4.228 1.00 51.72 309 ILE A C 1
ATOM 2437 O O . ILE A 1 309 ? -23.078 -61.300 4.781 1.00 51.72 309 ILE A O 1
ATOM 2441 N N . PRO A 1 310 ? -25.070 -60.542 4.087 1.00 52.00 310 PRO A N 1
ATOM 2442 C CA . PRO A 1 310 ? -25.754 -61.776 4.448 1.00 52.00 310 PRO A CA 1
ATOM 2443 C C . PRO A 1 310 ? -25.340 -62.902 3.484 1.00 52.00 310 PRO A C 1
ATOM 2445 O O . PRO A 1 310 ? -25.263 -62.671 2.272 1.00 52.00 310 PRO A O 1
ATOM 2448 N N . PRO A 1 311 ? -25.083 -64.127 3.977 1.00 52.16 311 PRO A N 1
ATOM 2449 C CA . PRO A 1 311 ? -24.753 -65.244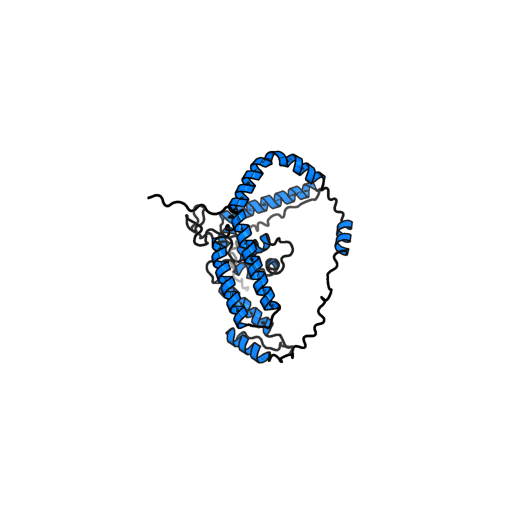 3.111 1.00 52.16 311 PRO A CA 1
ATOM 2450 C C . PRO A 1 311 ? -25.969 -65.595 2.251 1.00 52.16 311 PRO A C 1
ATOM 2452 O O . PRO A 1 311 ? -27.079 -65.812 2.737 1.00 52.16 311 PRO A O 1
ATOM 2455 N N . SER A 1 312 ? -25.728 -65.639 0.947 1.00 52.59 312 SER A N 1
ATOM 2456 C CA . SER A 1 312 ? -26.653 -66.078 -0.087 1.00 52.59 312 SER A CA 1
ATOM 2457 C C . SER A 1 312 ? -27.231 -67.459 0.236 1.00 52.59 312 SER A C 1
ATOM 2459 O O . SER A 1 312 ? -26.535 -68.473 0.140 1.00 52.59 312 SER A O 1
ATOM 2461 N N . VAL A 1 313 ? -28.521 -67.504 0.565 1.00 49.56 313 VAL A N 1
ATOM 2462 C CA . VAL A 1 313 ? -29.294 -68.747 0.613 1.00 49.56 313 VAL A CA 1
ATOM 2463 C C . VAL A 1 313 ? -29.545 -69.196 -0.824 1.00 49.56 313 VAL A C 1
ATOM 2465 O O . VAL A 1 313 ? -30.399 -68.657 -1.528 1.00 49.56 313 VAL A O 1
ATOM 2468 N N . SER A 1 314 ? -28.771 -70.187 -1.258 1.00 54.47 314 SER A N 1
ATOM 2469 C CA . SER A 1 314 ? -29.028 -70.931 -2.487 1.00 54.47 314 SER A CA 1
ATOM 2470 C C . SER A 1 314 ? -30.027 -72.048 -2.191 1.00 54.47 314 SER A C 1
ATOM 2472 O O . SER A 1 314 ? -29.754 -72.979 -1.443 1.00 54.47 314 SER A O 1
ATOM 2474 N N . ARG A 1 315 ? -31.208 -71.885 -2.783 1.00 52.44 315 ARG A N 1
ATOM 2475 C CA . ARG A 1 315 ? -32.240 -72.885 -3.086 1.00 52.44 315 ARG A CA 1
ATOM 2476 C C . ARG A 1 315 ? -31.662 -74.247 -3.519 1.00 52.44 315 ARG A C 1
ATOM 2478 O O . ARG A 1 315 ? -30.832 -74.253 -4.421 1.00 52.44 315 ARG A O 1
ATOM 2485 N N . LEU A 1 316 ? -32.221 -75.358 -3.022 1.00 42.56 316 LEU A N 1
ATOM 2486 C CA . LEU A 1 316 ? -32.934 -76.407 -3.791 1.00 42.56 316 LEU A CA 1
ATOM 2487 C C . LEU A 1 316 ? -33.055 -77.727 -3.005 1.00 42.56 316 LEU A C 1
ATOM 2489 O O . LEU A 1 316 ? -32.107 -78.137 -2.345 1.00 42.56 316 LEU A O 1
ATOM 2493 N N . THR A 1 317 ? -34.223 -78.356 -3.209 1.00 51.28 317 THR A N 1
ATOM 2494 C CA . THR A 1 317 ? -34.706 -79.707 -2.838 1.00 51.28 317 THR A CA 1
ATOM 2495 C C . THR A 1 317 ? -34.954 -80.010 -1.371 1.00 51.28 317 THR A C 1
ATOM 2497 O O . THR A 1 317 ? -33.978 -80.102 -0.603 1.00 51.28 317 THR A O 1
#

Secondary structure (DSSP, 8-state):
-------PPPHHHHHHHHHHHHHHHHHHHHHHHHSS--HHHHHHHHHHHHHHHHHHHHHS-----HHHHHHHHHHHHHHHTTSHHHHHHHHHHHT-----HHHHHHHHHT--------S-------------HHHHHHHHHHHHT--GGGS--SB-TT--B--HHHHHHHHHHHHHHHHHHTSTTTTTTTHHHHH-TGGGHHHH--TT--HHHHHHHHHHHTT-S--TTSTTS-TT-SB-SSTT---B--HHIIIII-HHHHHHHHHHHHHHHHHHHHHHHHTT-------------------TTTT----------